Protein AF-A0A6A0GR43-F1 (afdb_monomer_lite)

Foldseek 3Di:
DQAPDDDAPPVQAGHGDPQFDDRPSQHGDPQFDDPPVGHGQQADLLFAAPPWPAQVPDPPPARGHGAAQFDDNRRPFGHFQWADQGSPPSNRTDGLQAQLLFAQNSDSGADRYQSAGHGAQQFDDRRSPFGHFQWADQGNPDNRRTHGLLAQPQFAPDSGADRHQSAGHGDPQFDDSNSPHGDPPDDDDDVVNVDDLLQVFAAPVRHGFDFDADCVVPNDRDDDHHGDDDPVGPDTDDDD

Structure (mmCIF, N/CA/C/O backbone):
data_AF-A0A6A0GR43-F1
#
_entry.id   AF-A0A6A0GR43-F1
#
loop_
_atom_site.group_PDB
_atom_site.id
_atom_site.type_symbol
_atom_site.label_atom_id
_atom_site.label_alt_id
_atom_site.label_comp_id
_atom_site.label_asym_id
_atom_site.label_entity_id
_atom_site.label_seq_id
_atom_site.pdbx_PDB_ins_code
_atom_site.Cartn_x
_atom_site.Cartn_y
_atom_site.Cartn_z
_atom_site.occupancy
_atom_site.B_iso_or_equiv
_atom_site.auth_seq_id
_atom_site.auth_comp_id
_atom_site.auth_asym_id
_atom_site.auth_atom_id
_atom_site.pdbx_PDB_model_num
ATOM 1 N N . SER A 1 1 ? -42.533 -12.792 29.798 1.00 72.94 1 SER A N 1
ATOM 2 C CA . SER A 1 1 ? -42.060 -12.510 31.165 1.00 72.94 1 SER A CA 1
ATOM 3 C C . SER A 1 1 ? -40.739 -13.239 31.413 1.00 72.94 1 SER A C 1
ATOM 5 O O . SER A 1 1 ? -40.422 -14.191 30.692 1.00 72.94 1 SER A O 1
ATOM 7 N N . GLY A 1 2 ? -39.964 -12.786 32.405 1.00 83.44 2 GLY A N 1
ATOM 8 C CA . GLY A 1 2 ? -38.740 -13.449 32.879 1.00 83.44 2 GLY A CA 1
ATOM 9 C C . GLY A 1 2 ? -38.986 -14.636 33.822 1.00 83.44 2 GLY A C 1
ATOM 10 O O . GLY A 1 2 ? -38.036 -15.234 34.313 1.00 83.44 2 GLY A O 1
ATOM 11 N N . SER A 1 3 ? -40.247 -14.982 34.094 1.00 89.88 3 SER A N 1
ATOM 12 C CA . SER A 1 3 ? -40.650 -16.087 34.966 1.00 89.88 3 SER A CA 1
ATOM 13 C C . SER A 1 3 ? -40.746 -17.422 34.209 1.00 89.88 3 SER A C 1
ATOM 15 O O . SER A 1 3 ? -40.989 -17.450 33.000 1.00 89.88 3 SER A O 1
ATOM 17 N N . ASN A 1 4 ? -40.566 -18.540 34.920 1.00 86.31 4 ASN A N 1
ATOM 18 C CA . ASN A 1 4 ? -40.765 -19.907 34.409 1.00 86.31 4 ASN A CA 1
ATOM 19 C C . ASN A 1 4 ? -42.248 -20.334 34.358 1.00 86.31 4 ASN A C 1
ATOM 21 O O . ASN A 1 4 ? -42.555 -21.426 33.891 1.00 86.31 4 ASN A O 1
ATOM 25 N N . GLY A 1 5 ? -43.164 -19.483 34.824 1.00 82.88 5 GLY A N 1
ATOM 26 C CA . GLY A 1 5 ? -44.611 -19.694 34.790 1.00 82.88 5 GLY A CA 1
ATOM 27 C C . GLY A 1 5 ? -45.377 -18.388 35.018 1.00 82.88 5 GLY A C 1
ATOM 28 O O . GLY A 1 5 ? -44.763 -17.346 35.267 1.00 82.88 5 GLY A O 1
ATOM 29 N N . ASP A 1 6 ? -46.707 -18.450 34.940 1.00 75.12 6 ASP A N 1
ATOM 30 C CA . ASP A 1 6 ? -47.591 -17.271 34.999 1.00 75.12 6 ASP A CA 1
ATOM 31 C C . ASP A 1 6 ? -48.079 -16.918 36.416 1.00 75.12 6 ASP A C 1
ATOM 33 O O . ASP A 1 6 ? -48.676 -15.864 36.623 1.00 75.12 6 ASP A O 1
ATOM 37 N N . SER A 1 7 ? -47.813 -17.773 37.408 1.00 77.44 7 SER A N 1
ATOM 38 C CA . SER A 1 7 ? -48.253 -17.594 38.796 1.00 77.44 7 SER A CA 1
ATOM 39 C C . SER A 1 7 ? -47.072 -17.475 39.759 1.00 77.44 7 SER A C 1
ATOM 41 O O . SER A 1 7 ? -46.165 -18.309 39.758 1.00 77.44 7 SER A O 1
ATOM 43 N N . CYS A 1 8 ? -47.117 -16.455 40.612 1.00 84.75 8 CYS A N 1
ATOM 44 C CA . CYS A 1 8 ? -46.176 -16.230 41.709 1.00 84.75 8 CYS A CA 1
ATOM 45 C C . CYS A 1 8 ? -46.767 -16.791 43.012 1.00 84.75 8 CYS A C 1
ATOM 47 O O . CYS A 1 8 ? -47.965 -17.073 43.075 1.00 84.75 8 CYS A O 1
ATOM 49 N N . ASN A 1 9 ? -45.944 -16.997 44.041 1.00 85.81 9 ASN A N 1
ATOM 50 C CA . ASN A 1 9 ? -46.437 -17.515 45.319 1.00 85.81 9 ASN A CA 1
ATOM 51 C C . ASN A 1 9 ? -47.342 -16.493 46.050 1.00 85.81 9 ASN A C 1
ATOM 53 O O . ASN A 1 9 ? -47.473 -15.348 45.619 1.00 85.81 9 ASN A O 1
ATOM 57 N N . GLU A 1 10 ? -47.940 -16.880 47.182 1.00 83.19 10 GLU A N 1
ATOM 58 C CA . GLU A 1 10 ? -48.835 -16.006 47.969 1.00 83.19 10 GLU A CA 1
ATOM 59 C C . GLU A 1 10 ? -48.164 -14.710 48.469 1.00 83.19 10 GLU A C 1
ATOM 61 O O . GLU A 1 10 ? -48.851 -13.738 48.767 1.00 83.19 10 GLU A O 1
ATOM 66 N N . GLN A 1 11 ? -46.826 -14.663 48.524 1.00 86.19 11 GLN A N 1
ATOM 67 C CA . GLN A 1 11 ? -46.058 -13.456 48.854 1.00 86.19 11 GLN A CA 1
ATOM 68 C C . GLN A 1 11 ? -45.654 -12.630 47.616 1.00 86.19 11 GLN A C 1
ATOM 70 O O . GLN A 1 11 ? -44.917 -11.655 47.747 1.00 86.19 11 GLN A O 1
ATOM 75 N N . GLY A 1 12 ? -46.103 -13.006 46.414 1.00 84.44 12 GLY A N 1
ATOM 76 C CA . GLY A 1 12 ? -45.786 -12.325 45.157 1.00 84.44 12 GLY A CA 1
ATOM 77 C C . GLY A 1 12 ? -44.414 -12.665 44.563 1.00 84.44 12 GLY A C 1
ATOM 78 O O . GLY A 1 12 ? -44.007 -12.010 43.607 1.00 84.44 12 GLY A O 1
ATOM 79 N N . ASN A 1 13 ? -43.708 -13.672 45.089 1.00 88.69 13 ASN A N 1
ATOM 80 C CA . ASN A 1 13 ? -42.400 -14.107 44.590 1.00 88.69 13 ASN A CA 1
ATOM 81 C C . ASN A 1 13 ? -42.574 -15.096 43.431 1.00 88.69 13 ASN A C 1
ATOM 83 O O . ASN A 1 13 ? -43.177 -16.161 43.593 1.00 88.69 13 ASN A O 1
ATOM 87 N N . CYS A 1 14 ? -42.046 -14.753 42.262 1.00 90.50 14 CYS A N 1
ATOM 88 C CA . CYS A 1 14 ? -42.112 -15.578 41.061 1.00 90.50 14 CYS A CA 1
ATOM 89 C C . CYS A 1 14 ? -40.818 -16.392 40.888 1.00 90.50 14 CYS A C 1
ATOM 91 O O . CYS A 1 14 ? -39.730 -15.938 41.238 1.00 90.50 14 CYS A O 1
ATOM 93 N N . TYR A 1 15 ? -40.914 -17.588 40.303 1.00 90.44 15 TYR A N 1
ATOM 94 C CA . TYR A 1 15 ? -39.732 -18.379 39.946 1.00 90.44 15 TYR A CA 1
ATOM 95 C C . TYR A 1 15 ? -39.121 -17.856 38.645 1.00 90.44 15 TYR A C 1
ATOM 97 O O . TYR A 1 15 ? -39.701 -18.032 37.570 1.00 90.44 15 TYR A O 1
ATOM 105 N N . CYS A 1 16 ? -37.961 -17.212 38.738 1.00 91.75 16 CYS A N 1
ATOM 106 C CA . CYS A 1 16 ? -37.302 -16.596 37.591 1.00 91.75 16 CYS A CA 1
ATOM 107 C C . CYS A 1 16 ? -36.507 -17.597 36.746 1.00 91.75 16 CYS A C 1
ATOM 109 O O . CYS A 1 16 ? -35.993 -18.601 37.241 1.00 91.75 16 CYS A O 1
ATOM 111 N N . LYS A 1 17 ? -36.414 -17.310 35.444 1.00 91.69 17 LYS A N 1
ATOM 112 C CA . LYS A 1 17 ? -35.426 -17.917 34.543 1.00 91.69 17 LYS A CA 1
ATOM 113 C C . LYS A 1 17 ? -34.018 -17.532 35.002 1.00 91.69 17 LYS A C 1
ATOM 115 O O . LYS A 1 17 ? -33.843 -16.487 35.613 1.00 91.69 17 LYS A O 1
ATOM 120 N N . HIS A 1 18 ? -33.023 -18.345 34.649 1.00 91.38 18 HIS A N 1
ATOM 121 C CA . HIS A 1 18 ? -31.641 -18.212 35.138 1.00 91.38 18 HIS A CA 1
ATOM 122 C C . HIS A 1 18 ? -30.985 -16.830 34.939 1.00 91.38 18 HIS A C 1
ATOM 124 O O . HIS A 1 18 ? -30.075 -16.488 35.677 1.00 91.38 18 HIS A O 1
ATOM 130 N N . ASN A 1 19 ? -31.411 -16.053 33.942 1.00 91.81 19 ASN A N 1
ATOM 131 C CA . ASN A 1 19 ? -30.862 -14.738 33.612 1.00 91.81 19 ASN A CA 1
ATOM 132 C C . ASN A 1 19 ? -31.715 -13.567 34.138 1.00 91.81 19 ASN A C 1
ATOM 134 O O . ASN A 1 19 ? -31.384 -12.403 33.912 1.00 91.81 19 ASN A O 1
ATOM 138 N N . PHE A 1 20 ? -32.807 -13.848 34.852 1.00 92.56 20 PHE A N 1
ATOM 139 C CA . PHE A 1 20 ? -33.723 -12.850 35.403 1.00 92.56 20 PHE A CA 1
ATOM 140 C C . PHE A 1 20 ? -33.727 -12.901 36.931 1.00 92.56 20 PHE A C 1
ATOM 142 O O . PHE A 1 20 ? -33.619 -13.961 37.538 1.00 92.56 20 PHE A O 1
ATOM 149 N N . ALA A 1 21 ? -33.921 -11.745 37.553 1.00 90.69 21 ALA A N 1
ATOM 150 C CA . ALA A 1 21 ? -33.968 -11.565 38.995 1.00 90.69 21 ALA A CA 1
ATOM 151 C C . ALA A 1 21 ? -35.086 -10.594 39.414 1.00 90.69 21 ALA A C 1
ATOM 153 O O . ALA A 1 21 ? -35.787 -9.993 38.591 1.00 90.69 21 ALA A O 1
ATOM 154 N N . GLY A 1 22 ? -35.252 -10.454 40.730 1.00 89.62 22 GLY A N 1
ATOM 155 C CA . GLY A 1 22 ? -36.283 -9.633 41.360 1.00 89.62 22 GLY A CA 1
ATOM 156 C C . GLY A 1 22 ? -37.566 -10.409 41.656 1.00 89.62 22 GLY A C 1
ATOM 157 O O . GLY A 1 22 ? -37.822 -11.469 41.091 1.00 89.62 22 GLY A O 1
ATOM 158 N N . GLN A 1 23 ? -38.398 -9.851 42.538 1.00 89.69 23 GLN A N 1
ATOM 159 C CA . GLN A 1 23 ? -39.614 -10.498 43.047 1.00 89.69 23 GLN A CA 1
ATOM 160 C C . GLN A 1 23 ? -40.554 -10.972 41.927 1.00 89.69 23 GLN A C 1
ATOM 162 O O . GLN A 1 23 ? -41.138 -12.047 42.012 1.00 89.69 23 GLN A O 1
ATOM 167 N N . GLN A 1 24 ? -40.637 -10.178 40.854 1.00 89.06 24 GLN A N 1
ATOM 168 C CA . GLN A 1 24 ? -41.470 -10.437 39.679 1.00 89.06 24 GLN A CA 1
ATOM 169 C C . GLN A 1 24 ? -40.677 -10.785 38.409 1.00 89.06 24 GLN A C 1
ATOM 171 O O . GLN A 1 24 ? -41.233 -10.755 37.311 1.00 89.06 24 GLN A O 1
ATOM 176 N N . CYS A 1 25 ? -39.381 -11.097 38.525 1.00 91.81 25 CYS A N 1
ATOM 177 C CA . CYS A 1 25 ? -38.507 -11.398 37.380 1.00 91.81 25 CYS A CA 1
ATOM 178 C C . CYS A 1 25 ? -38.471 -10.276 36.322 1.00 91.81 25 CYS A C 1
ATOM 180 O O . CYS A 1 25 ? -38.429 -10.536 35.116 1.00 91.81 25 CYS A O 1
ATOM 182 N N . GLN A 1 26 ? -38.555 -9.023 36.783 1.00 90.38 26 GLN A N 1
ATOM 183 C CA . GLN A 1 26 ? -38.552 -7.805 35.959 1.00 90.38 26 GLN A CA 1
ATOM 184 C C . GLN A 1 26 ? -37.182 -7.110 35.935 1.00 90.38 26 GLN A C 1
ATOM 186 O O . GLN A 1 26 ? -37.058 -5.983 35.467 1.00 90.38 26 GLN A O 1
ATOM 191 N N . GLN A 1 27 ? -36.153 -7.766 36.463 1.00 89.69 27 GLN A N 1
ATOM 192 C CA . GLN A 1 27 ? -34.772 -7.298 36.443 1.00 89.69 27 GLN A CA 1
ATOM 193 C C . GLN A 1 27 ? -33.890 -8.413 35.882 1.00 89.69 27 GLN A C 1
ATOM 195 O O . GLN A 1 27 ? -34.295 -9.576 35.858 1.00 89.69 27 GLN A O 1
ATOM 200 N N . CYS A 1 28 ? -32.700 -8.070 35.403 1.00 86.75 28 CYS A N 1
ATOM 201 C CA . CYS A 1 28 ? -31.717 -9.076 35.017 1.00 86.75 28 CYS A CA 1
ATOM 202 C C . CYS A 1 28 ? -30.948 -9.560 36.246 1.00 86.75 28 CYS A C 1
ATOM 204 O O . CYS A 1 28 ? -30.750 -8.804 37.198 1.00 86.75 28 CYS A O 1
ATOM 206 N N . GLN A 1 29 ? -30.553 -10.831 36.235 1.00 87.44 29 GLN A N 1
ATOM 207 C CA . GLN A 1 29 ? -29.650 -11.377 37.243 1.00 87.44 29 GLN A CA 1
ATOM 208 C C . GLN A 1 29 ? -28.261 -10.731 37.115 1.00 87.44 29 GLN A C 1
ATOM 210 O O . GLN A 1 29 ? -27.888 -10.261 36.043 1.00 87.44 29 GLN A O 1
ATOM 215 N N . GLU A 1 30 ? -27.489 -10.709 38.202 1.00 83.00 30 GLU A N 1
ATOM 216 C CA . GLU A 1 30 ? -26.095 -10.259 38.178 1.00 83.00 30 GLU A CA 1
ATOM 217 C C . GLU A 1 30 ? -25.296 -10.995 37.083 1.00 83.00 30 GLU A C 1
ATOM 219 O O . GLU A 1 30 ? -25.428 -12.208 36.915 1.00 83.00 30 GLU A O 1
ATOM 224 N N . GLY A 1 31 ? -24.516 -10.243 36.299 1.00 77.25 31 GLY A N 1
ATOM 225 C CA . GLY A 1 31 ? -23.817 -10.740 35.105 1.00 77.25 31 GLY A CA 1
ATOM 226 C C . GLY A 1 31 ? -24.625 -10.674 33.797 1.00 77.25 31 GLY A C 1
ATOM 227 O O . GLY A 1 31 ? -24.032 -10.788 32.723 1.00 77.25 31 GLY A O 1
ATOM 228 N N . TYR A 1 32 ? -25.937 -10.416 33.867 1.00 82.25 32 TYR A N 1
ATOM 229 C CA . TYR A 1 32 ? -26.825 -10.254 32.713 1.00 82.25 32 TYR A CA 1
ATOM 230 C C . TYR A 1 32 ? -27.372 -8.825 32.616 1.00 82.25 32 TYR A C 1
ATOM 232 O O . TYR A 1 32 ? -27.677 -8.174 33.615 1.00 82.25 32 TYR A O 1
ATOM 240 N N . TYR A 1 33 ? -27.539 -8.336 31.389 1.00 78.00 33 TYR A N 1
ATOM 241 C CA . TYR A 1 33 ? -27.846 -6.936 31.096 1.00 78.00 33 TYR A CA 1
ATOM 242 C C . TYR A 1 33 ? -28.897 -6.812 29.982 1.00 78.00 33 TYR A C 1
ATOM 244 O O . TYR A 1 33 ? -29.155 -7.759 29.242 1.00 78.00 33 TYR A O 1
ATOM 252 N N . ILE A 1 34 ? -29.496 -5.624 29.828 1.00 73.94 34 ILE A N 1
ATOM 253 C CA . ILE A 1 34 ? -30.484 -5.308 28.775 1.00 73.94 34 ILE A CA 1
ATOM 254 C C . ILE A 1 34 ? -31.831 -6.035 28.985 1.00 73.94 34 ILE A C 1
ATOM 256 O O . ILE A 1 34 ? -32.213 -6.940 28.238 1.00 73.94 34 ILE A O 1
ATOM 260 N N . PHE A 1 35 ? -32.603 -5.628 29.997 1.00 77.75 35 PHE A N 1
ATOM 261 C CA . PHE A 1 35 ? -33.997 -6.074 30.143 1.00 77.75 35 PHE A CA 1
ATOM 262 C C . PHE A 1 35 ? -34.838 -5.598 28.934 1.00 77.75 35 PHE A C 1
ATOM 264 O O . PHE A 1 35 ? -34.666 -4.457 28.506 1.00 77.75 35 PHE A O 1
ATOM 271 N N . PRO A 1 36 ? -35.738 -6.422 28.351 1.00 85.06 36 PRO A N 1
ATOM 272 C CA . PRO A 1 36 ? -36.229 -7.723 28.818 1.00 85.06 36 PRO A CA 1
ATOM 273 C C . PRO A 1 36 ? -35.475 -8.949 28.274 1.00 85.06 36 PRO A C 1
ATOM 275 O O . PRO A 1 36 ? -35.994 -10.058 28.384 1.00 85.06 36 PRO A O 1
ATOM 278 N N . ARG A 1 37 ? -34.301 -8.787 27.646 1.00 84.44 37 ARG A N 1
ATOM 279 C CA . ARG A 1 37 ? -33.521 -9.907 27.085 1.00 84.44 37 ARG A CA 1
ATOM 280 C C . ARG A 1 37 ? -32.584 -10.560 28.100 1.00 84.44 37 ARG A C 1
ATOM 282 O O . ARG A 1 37 ? -32.499 -11.783 28.101 1.00 84.44 37 ARG A O 1
ATOM 289 N N . CYS A 1 38 ? -31.948 -9.764 28.959 1.00 83.44 38 CYS A N 1
ATOM 290 C CA . CYS A 1 38 ? -30.997 -10.224 29.973 1.00 83.44 38 CYS A CA 1
ATOM 291 C C . CYS A 1 38 ? -29.898 -11.122 29.377 1.00 83.44 38 CYS A C 1
ATOM 293 O O . CYS A 1 38 ? -29.867 -12.326 29.613 1.00 83.44 38 CYS A O 1
ATOM 295 N N . GLU A 1 39 ? -29.032 -10.521 28.560 1.00 81.12 39 GLU A N 1
ATOM 296 C CA . GLU A 1 39 ? -27.895 -11.151 27.871 1.00 81.12 39 GLU A CA 1
ATOM 297 C C . GLU A 1 39 ? -26.594 -10.952 28.666 1.00 81.12 39 GLU A C 1
ATOM 299 O O . GLU A 1 39 ? -26.451 -9.967 29.390 1.00 81.12 39 GLU A O 1
ATOM 304 N N . GLU A 1 40 ? -25.638 -11.871 28.527 1.00 81.62 40 GLU A N 1
ATOM 305 C CA . GLU A 1 40 ? -24.318 -11.746 29.160 1.00 81.62 40 GLU A CA 1
ATOM 306 C C . GLU A 1 40 ? -23.484 -10.622 28.533 1.00 81.62 40 GLU A C 1
ATOM 308 O O . GLU A 1 40 ? -23.635 -10.263 27.363 1.00 81.62 40 GLU A O 1
ATOM 313 N N . CYS A 1 41 ? -22.565 -10.076 29.326 1.00 80.94 41 CYS A N 1
ATOM 314 C CA . CYS A 1 41 ? -21.613 -9.064 28.881 1.00 80.94 41 CYS A CA 1
ATOM 315 C C . CYS A 1 41 ? -20.531 -9.704 27.994 1.00 80.94 41 CYS A C 1
ATOM 317 O O . CYS A 1 41 ? -19.649 -10.393 28.498 1.00 80.94 41 CYS A O 1
ATOM 319 N N . ASN A 1 42 ? -20.578 -9.474 26.680 1.00 87.88 42 ASN A N 1
ATOM 320 C CA . ASN A 1 42 ? -19.647 -10.062 25.707 1.00 87.88 42 ASN A CA 1
ATOM 321 C C . ASN A 1 42 ? -18.696 -9.035 25.066 1.00 87.88 42 ASN A C 1
ATOM 323 O O . ASN A 1 42 ? -18.324 -9.172 23.902 1.00 87.88 42 ASN A O 1
ATOM 327 N N . CYS A 1 43 ? -18.309 -8.002 25.816 1.00 91.12 43 CYS A N 1
ATOM 328 C CA . CYS A 1 43 ? -17.356 -6.995 25.356 1.00 91.12 43 CYS A CA 1
ATOM 329 C C . CYS A 1 43 ? -15.970 -7.602 25.083 1.00 91.12 43 CYS A C 1
ATOM 331 O O . CYS A 1 43 ? -15.474 -8.418 25.860 1.00 91.12 43 CYS A O 1
ATOM 333 N N . ASN A 1 44 ? -15.308 -7.157 24.018 1.00 94.00 44 ASN A N 1
ATOM 334 C CA . ASN A 1 44 ? -13.941 -7.531 23.701 1.00 94.00 44 ASN A CA 1
ATOM 335 C C . ASN A 1 44 ? -12.978 -6.856 24.699 1.00 94.00 44 ASN A C 1
ATOM 337 O O . ASN A 1 44 ? -12.915 -5.623 24.746 1.00 94.00 44 ASN A O 1
ATOM 341 N N . PRO A 1 45 ? -12.194 -7.632 25.470 1.00 92.81 45 PRO A N 1
ATOM 342 C CA . PRO A 1 45 ? -11.309 -7.086 26.496 1.00 92.81 45 PRO A CA 1
ATOM 343 C C . PRO A 1 45 ? -10.218 -6.171 25.926 1.00 92.81 45 PRO A C 1
ATOM 345 O O . PRO A 1 45 ? -9.726 -5.298 26.634 1.00 92.81 45 PRO A O 1
ATOM 348 N N . ALA A 1 46 ? -9.841 -6.332 24.653 1.00 95.56 46 ALA A N 1
ATOM 349 C CA . ALA A 1 46 ? -8.841 -5.477 24.023 1.00 95.56 46 ALA A CA 1
ATOM 350 C C . ALA A 1 46 ? -9.364 -4.061 23.733 1.00 95.56 46 ALA A C 1
ATOM 352 O O . ALA A 1 46 ? -8.578 -3.110 23.702 1.00 95.56 46 ALA A O 1
ATOM 353 N N . GLY A 1 47 ? -10.675 -3.929 23.514 1.00 95.88 47 GLY A N 1
ATOM 354 C CA . GLY A 1 47 ? -11.302 -2.709 23.023 1.00 95.88 47 GLY A CA 1
ATOM 355 C C . GLY A 1 47 ? -12.139 -1.943 24.034 1.00 95.88 47 GLY A C 1
ATOM 356 O O . GLY A 1 47 ? -12.612 -0.867 23.690 1.00 95.88 47 GLY A O 1
ATOM 357 N N . VAL A 1 48 ? -12.315 -2.436 25.260 1.00 95.19 48 VAL A N 1
ATOM 358 C CA . VAL A 1 48 ? -12.945 -1.673 26.354 1.00 95.19 48 VAL A CA 1
ATOM 359 C C . VAL A 1 48 ? -11.925 -0.852 27.135 1.00 95.19 48 VAL A C 1
ATOM 361 O O . VAL A 1 48 ? -10.751 -1.214 27.212 1.00 95.19 48 VAL A O 1
ATOM 364 N N . ILE A 1 49 ? -12.361 0.268 27.712 1.00 94.19 49 ILE A N 1
ATOM 365 C CA . ILE A 1 49 ? -11.507 1.091 28.581 1.00 94.19 49 ILE A CA 1
ATOM 366 C C . ILE A 1 49 ? -11.053 0.313 29.826 1.00 94.19 49 ILE A C 1
ATOM 368 O O . ILE A 1 49 ? -11.769 -0.556 30.317 1.00 94.19 49 ILE A O 1
ATOM 372 N N . GLU A 1 50 ? -9.893 0.663 30.389 1.00 87.94 50 GLU A N 1
ATOM 373 C CA . GLU A 1 50 ? -9.350 -0.025 31.576 1.00 87.94 50 GLU A CA 1
ATOM 374 C C . GLU A 1 50 ? -10.272 0.061 32.802 1.00 87.94 50 GLU A C 1
ATOM 376 O O . GLU A 1 50 ? -10.349 -0.873 33.594 1.00 87.94 50 GLU A O 1
ATOM 381 N N . SER A 1 51 ? -11.009 1.166 32.949 1.00 87.69 51 SER A N 1
ATOM 382 C CA . SER A 1 51 ? -11.960 1.377 34.046 1.00 87.69 51 SER A CA 1
ATOM 383 C C . SER A 1 51 ? -13.340 0.756 33.799 1.00 87.69 51 SER A C 1
ATOM 385 O O . SER A 1 51 ? -14.282 1.043 34.543 1.00 87.69 51 SER A O 1
ATOM 387 N N . PHE A 1 52 ? -13.498 -0.083 32.768 1.00 84.69 52 PHE A N 1
ATOM 388 C CA . PHE A 1 52 ? -14.777 -0.707 32.444 1.00 84.69 52 PHE A CA 1
ATOM 389 C C . PHE A 1 52 ? -15.160 -1.748 33.506 1.00 84.69 52 PHE A C 1
ATOM 391 O O . PHE A 1 52 ? -14.801 -2.919 33.429 1.00 84.69 52 PHE A O 1
ATOM 398 N N . GLY A 1 53 ? -15.941 -1.319 34.500 1.00 77.12 53 GLY A N 1
ATOM 399 C CA . GLY A 1 53 ? -16.454 -2.158 35.590 1.00 77.12 53 GLY A CA 1
ATOM 400 C C . GLY A 1 53 ? -17.597 -3.103 35.194 1.00 77.12 53 GLY A C 1
ATOM 401 O O . GLY A 1 53 ? -18.417 -3.448 36.041 1.00 77.12 53 GLY A O 1
ATOM 402 N N . GLY A 1 54 ? -17.714 -3.466 33.915 1.00 79.69 54 GLY A N 1
ATOM 403 C CA . GLY A 1 54 ? -18.781 -4.311 33.374 1.00 79.69 54 GLY A CA 1
ATOM 404 C C . GLY A 1 54 ? -19.975 -3.540 32.800 1.00 79.69 54 GLY A C 1
ATOM 405 O O . GLY A 1 54 ? -20.151 -2.342 33.023 1.00 79.69 54 GLY A O 1
ATOM 406 N N . CYS A 1 55 ? -20.823 -4.260 32.065 1.00 79.81 55 CYS A N 1
ATOM 407 C CA . CYS A 1 55 ? -21.916 -3.707 31.260 1.00 79.81 55 CYS A CA 1
ATOM 408 C C . CYS A 1 55 ? -22.988 -2.931 32.057 1.00 79.81 55 CYS A C 1
ATOM 410 O O . CYS A 1 55 ? -23.744 -2.159 31.477 1.00 79.81 55 CYS A O 1
ATOM 412 N N . GLY A 1 56 ? -23.040 -3.078 33.386 1.00 71.75 56 GLY A N 1
ATOM 413 C CA . GLY A 1 56 ? -23.929 -2.293 34.255 1.00 71.75 56 GLY A CA 1
ATOM 414 C C . GLY A 1 56 ? -23.500 -0.833 34.423 1.00 71.75 56 GLY A C 1
ATOM 415 O O . GLY A 1 56 ? -24.301 -0.011 34.852 1.00 71.75 56 GLY A O 1
ATOM 416 N N . ASN A 1 57 ? -22.252 -0.513 34.068 1.00 76.88 57 ASN A N 1
ATOM 417 C CA . ASN A 1 57 ? -21.699 0.841 34.086 1.00 76.88 57 ASN A CA 1
ATOM 418 C C . ASN A 1 57 ? -21.724 1.504 32.698 1.00 76.88 57 ASN A C 1
ATOM 420 O O . ASN A 1 57 ? -21.220 2.616 32.538 1.00 76.88 57 ASN A O 1
ATOM 424 N N . ALA A 1 58 ? -22.265 0.822 31.682 1.00 81.19 58 ALA A N 1
ATOM 425 C CA . ALA A 1 58 ? -22.385 1.381 30.346 1.00 81.19 58 ALA A CA 1
ATOM 426 C C . ALA A 1 58 ? -23.512 2.437 30.295 1.00 81.19 58 ALA A C 1
ATOM 428 O O . ALA A 1 58 ? -24.543 2.267 30.953 1.00 81.19 58 ALA A O 1
ATOM 429 N N . PRO A 1 59 ? -23.348 3.522 29.515 1.00 80.00 59 PRO A N 1
ATOM 430 C CA . PRO A 1 59 ? -24.416 4.481 29.250 1.00 80.00 59 PRO A CA 1
ATOM 431 C C . PRO A 1 59 ? -25.682 3.813 28.706 1.00 80.00 59 PRO A C 1
ATOM 433 O O . PRO A 1 59 ? -25.611 2.820 27.974 1.00 80.00 59 PRO A O 1
ATOM 436 N N . GLU A 1 60 ? -26.839 4.404 29.003 1.00 73.44 60 GLU A N 1
ATOM 437 C CA . GLU A 1 60 ? -28.130 3.926 28.509 1.00 73.44 60 GLU A CA 1
ATOM 438 C C . GLU A 1 60 ? -28.120 3.797 26.974 1.00 73.44 60 GLU A C 1
ATOM 440 O O . GLU A 1 60 ? -27.709 4.706 26.254 1.00 73.44 60 GLU A O 1
ATOM 445 N N . GLY A 1 61 ? -28.532 2.632 26.468 1.00 74.88 61 GLY A N 1
ATOM 446 C CA . GLY A 1 61 ? -28.502 2.315 25.035 1.00 74.88 61 GLY A CA 1
ATOM 447 C C . GLY A 1 61 ? -27.187 1.714 24.517 1.00 74.88 61 GLY A C 1
ATOM 448 O O . GLY A 1 61 ? -27.127 1.335 23.348 1.00 74.88 61 GLY A O 1
ATOM 449 N N . SER A 1 62 ? -26.162 1.556 25.359 1.00 80.12 62 SER A N 1
ATOM 450 C CA . SER A 1 62 ? -24.896 0.889 25.017 1.00 80.12 62 SER A CA 1
ATOM 451 C C . SER A 1 62 ? -24.625 -0.324 25.918 1.00 80.12 62 SER A C 1
ATOM 453 O O . SER A 1 62 ? -25.148 -0.408 27.025 1.00 80.12 62 SER A O 1
ATOM 455 N N . LEU A 1 63 ? -23.842 -1.293 25.426 1.00 83.06 63 LEU A N 1
ATOM 456 C CA . LEU A 1 63 ? -23.448 -2.486 26.194 1.00 83.06 63 LEU A CA 1
ATOM 457 C C . LEU A 1 63 ? -22.040 -2.340 26.790 1.00 83.06 63 LEU A C 1
ATOM 459 O O . LEU A 1 63 ? -21.798 -2.743 27.922 1.00 83.06 63 LEU A O 1
ATOM 463 N N . CYS A 1 64 ? -21.120 -1.753 26.028 1.00 90.12 64 CYS A N 1
ATOM 464 C CA . CYS A 1 64 ? -19.702 -1.665 26.352 1.00 90.12 64 CYS A CA 1
ATOM 465 C C . CYS A 1 64 ? -19.223 -0.218 26.227 1.00 90.12 64 CYS A C 1
ATOM 467 O O . CYS A 1 64 ? -19.704 0.520 25.366 1.00 90.12 64 CYS A O 1
ATOM 469 N N . VAL A 1 65 ? -18.245 0.172 27.048 1.00 92.62 65 VAL A N 1
ATOM 470 C CA . VAL A 1 65 ? -17.556 1.461 26.901 1.00 92.62 65 VAL A CA 1
ATOM 471 C C . VAL A 1 65 ? -16.228 1.222 26.195 1.00 92.62 65 VAL A C 1
ATOM 473 O O . VAL A 1 65 ? -15.281 0.704 26.790 1.00 92.62 65 VAL A O 1
ATOM 476 N N . CYS A 1 66 ? -16.186 1.559 24.908 1.00 95.12 66 CYS A N 1
ATOM 477 C CA . CYS A 1 66 ? -15.021 1.311 24.069 1.00 95.12 66 CYS A CA 1
ATOM 478 C C . CYS A 1 66 ? -13.891 2.304 24.347 1.00 95.12 66 CYS A C 1
ATOM 480 O O . CYS A 1 66 ? -14.130 3.460 24.705 1.00 95.12 66 CYS A O 1
ATOM 482 N N . LYS A 1 67 ? -12.653 1.847 24.150 1.00 97.31 67 LYS A N 1
ATOM 483 C CA . LYS A 1 67 ? -11.472 2.700 24.030 1.00 97.31 67 LYS A CA 1
ATOM 484 C C . LYS A 1 67 ? -11.670 3.720 22.902 1.00 97.31 67 LYS A C 1
ATOM 486 O O . LYS A 1 67 ? -12.492 3.492 22.008 1.00 97.31 67 LYS A O 1
ATOM 491 N N . PRO A 1 68 ? -10.894 4.819 22.898 1.00 96.69 68 PRO A N 1
ATOM 492 C CA . PRO A 1 68 ? -10.770 5.668 21.714 1.00 96.69 68 PRO A CA 1
ATOM 493 C C . PRO A 1 68 ? -10.510 4.816 20.464 1.00 96.69 68 PRO A C 1
ATOM 495 O O . PRO A 1 68 ? -9.980 3.727 20.588 1.00 96.69 68 PRO A O 1
ATOM 498 N N . ARG A 1 69 ? -10.886 5.273 19.264 1.00 97.25 69 ARG A N 1
ATOM 499 C CA . ARG A 1 69 ? -10.593 4.586 17.980 1.00 97.25 69 ARG A CA 1
ATOM 500 C C . ARG A 1 69 ? -11.137 3.149 17.850 1.00 97.25 69 ARG A C 1
ATOM 502 O O . ARG A 1 69 ? -10.811 2.467 16.878 1.00 97.25 69 ARG A O 1
ATOM 509 N N . VAL A 1 70 ? -11.978 2.696 18.777 1.00 97.38 70 VAL A N 1
ATOM 510 C CA . VAL A 1 70 ? -12.648 1.393 18.753 1.00 97.38 70 VAL A CA 1
ATOM 511 C C . VAL A 1 70 ? -14.156 1.607 18.728 1.00 97.38 70 VAL A C 1
ATOM 513 O O . VAL A 1 70 ? -14.694 2.469 19.418 1.00 97.38 70 VAL A O 1
ATOM 516 N N . ARG A 1 71 ? -14.844 0.788 17.941 1.00 95.31 71 ARG A N 1
ATOM 517 C CA . ARG A 1 71 ? -16.288 0.798 17.736 1.00 95.31 71 ARG A CA 1
ATOM 518 C C . ARG A 1 71 ? -16.861 -0.614 17.746 1.00 95.31 71 ARG A C 1
ATOM 520 O O . ARG A 1 71 ? -16.157 -1.613 17.874 1.00 95.31 71 ARG A O 1
ATOM 527 N N . GLY A 1 72 ? -18.172 -0.677 17.539 1.00 92.69 72 GLY A N 1
ATOM 528 C CA . GLY A 1 72 ? -18.942 -1.913 17.579 1.00 92.69 72 GLY A CA 1
ATOM 529 C C . GLY A 1 72 ? -19.610 -2.096 18.935 1.00 92.69 72 GLY A C 1
ATOM 530 O O . GLY A 1 72 ? -19.161 -1.565 19.948 1.00 92.69 72 GLY A O 1
ATOM 531 N N . ARG A 1 73 ? -20.713 -2.851 18.957 1.00 88.38 73 ARG A N 1
ATOM 532 C CA . ARG A 1 73 ? -21.504 -3.071 20.181 1.00 88.38 73 ARG A CA 1
ATOM 533 C C . ARG A 1 73 ? -20.675 -3.716 21.294 1.00 88.38 73 ARG A C 1
ATOM 535 O O . ARG A 1 73 ? -20.972 -3.492 22.462 1.00 88.38 73 ARG A O 1
ATOM 542 N N . ILE A 1 74 ? -19.665 -4.493 20.909 1.00 92.38 74 ILE A N 1
ATOM 543 C CA . ILE A 1 74 ? -18.771 -5.213 21.811 1.00 92.38 74 ILE A CA 1
ATOM 544 C C . ILE A 1 74 ? -17.327 -4.699 21.756 1.00 92.38 74 ILE A C 1
ATOM 546 O O . ILE A 1 74 ? -16.443 -5.356 22.284 1.00 92.38 74 ILE A O 1
ATOM 550 N N . CYS A 1 75 ? -17.073 -3.529 21.160 1.00 95.38 75 CYS A N 1
ATOM 551 C CA . CYS A 1 75 ? -15.738 -2.925 21.062 1.00 95.38 75 CYS A CA 1
ATOM 552 C C . CYS A 1 75 ? -14.681 -3.821 20.388 1.00 95.38 75 CYS A C 1
ATOM 554 O O . CYS A 1 75 ? -13.553 -3.940 20.856 1.00 95.38 75 CYS A O 1
ATO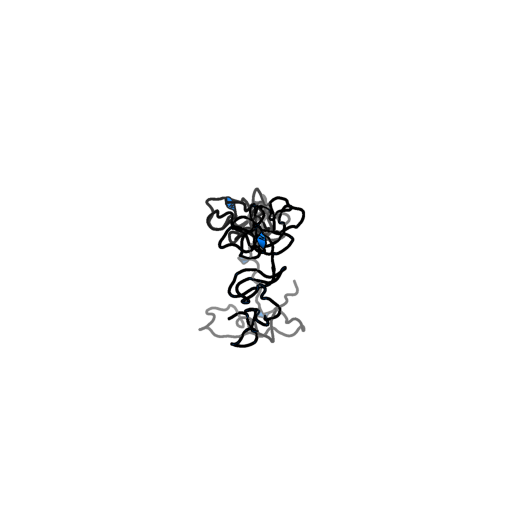M 556 N N . ASP A 1 76 ? -15.048 -4.491 19.304 1.00 95.62 76 ASP A N 1
ATOM 557 C CA . ASP A 1 76 ? -14.225 -5.467 18.588 1.00 95.62 76 ASP A CA 1
ATOM 558 C C . ASP A 1 76 ? -13.702 -4.970 17.236 1.00 95.62 76 ASP A C 1
ATOM 560 O O . ASP A 1 76 ? -12.911 -5.659 16.596 1.00 95.62 76 ASP A O 1
ATOM 564 N N . VAL A 1 77 ? -14.117 -3.780 16.797 1.00 96.25 77 VAL A N 1
ATOM 565 C CA . VAL A 1 77 ? -13.785 -3.250 15.472 1.00 96.25 77 VAL A CA 1
ATOM 566 C C . VAL A 1 77 ? -13.112 -1.895 15.612 1.00 96.25 77 VAL A C 1
ATOM 568 O O . VAL A 1 77 ? -13.567 -1.052 16.374 1.00 96.25 77 VAL A O 1
ATOM 571 N N . CYS A 1 78 ? -12.058 -1.635 14.846 1.00 97.69 78 CYS A N 1
ATOM 572 C CA . CYS A 1 78 ? -11.465 -0.302 14.799 1.00 97.69 78 CYS A CA 1
ATOM 573 C C . CYS A 1 78 ? -12.391 0.708 14.096 1.00 97.69 78 CYS A C 1
ATOM 575 O O . 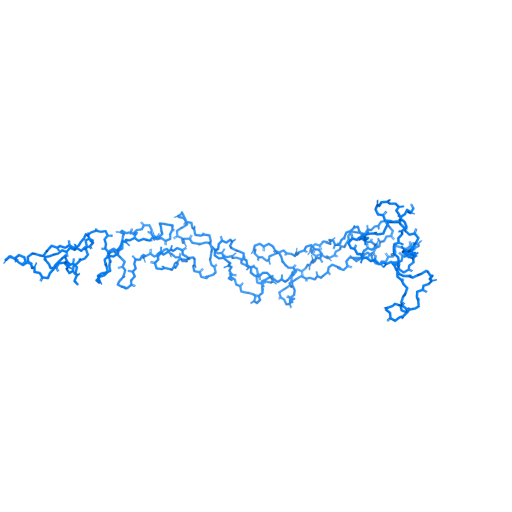CYS A 1 78 ? -13.128 0.385 13.151 1.00 97.69 78 CYS A O 1
ATOM 577 N N . GLU A 1 79 ? -12.359 1.955 14.556 1.00 96.88 79 GLU A N 1
ATOM 578 C CA . GLU A 1 79 ? -12.931 3.087 13.827 1.00 96.88 79 GLU A CA 1
ATOM 579 C C . GLU A 1 79 ? -12.262 3.228 12.445 1.00 96.88 79 GLU A C 1
ATOM 581 O O . GLU A 1 79 ? -11.113 2.805 12.268 1.00 96.88 79 GLU A O 1
ATOM 586 N N . PRO A 1 80 ? -12.939 3.814 11.438 1.00 95.56 80 PRO A N 1
ATOM 587 C CA . PRO A 1 80 ? -12.299 4.139 10.168 1.00 95.56 80 PRO A CA 1
ATOM 588 C C . PRO A 1 80 ? -11.005 4.933 10.388 1.00 95.56 80 PRO A C 1
ATOM 590 O O . PRO A 1 80 ? -10.950 5.768 11.285 1.00 95.56 80 PRO A O 1
ATOM 593 N N . LEU A 1 81 ? -10.002 4.713 9.528 1.00 96.06 81 LEU A N 1
ATOM 594 C CA . LEU A 1 81 ? -8.634 5.266 9.633 1.00 96.06 81 LEU A CA 1
ATOM 595 C C . LEU A 1 81 ? -7.728 4.574 10.671 1.00 96.06 81 LEU A C 1
ATOM 597 O O . LEU A 1 81 ? -6.553 4.940 10.783 1.00 96.06 81 LEU A O 1
ATOM 601 N N . TYR A 1 82 ? -8.231 3.547 11.365 1.00 97.75 82 TYR A N 1
ATOM 602 C CA . TYR A 1 82 ? -7.482 2.785 12.360 1.00 97.75 82 TYR A CA 1
ATOM 603 C C . TYR A 1 82 ? -7.560 1.266 12.129 1.00 97.75 82 TYR A C 1
ATOM 605 O O . TYR A 1 82 ? -8.500 0.757 11.519 1.00 97.75 82 TYR A O 1
ATOM 613 N N . TRP A 1 83 ? -6.560 0.534 12.620 1.00 97.94 83 TRP A N 1
ATOM 614 C CA . TRP A 1 83 ? -6.415 -0.925 12.499 1.00 97.94 83 TRP A CA 1
ATOM 615 C C . TRP A 1 83 ? -5.613 -1.483 13.689 1.00 97.94 83 TRP A C 1
ATOM 617 O O . TRP A 1 83 ? -5.199 -0.720 14.557 1.00 97.94 83 TRP A O 1
ATOM 627 N N . ASN A 1 84 ? -5.373 -2.798 13.735 1.00 97.00 84 ASN A N 1
ATOM 628 C CA . ASN A 1 84 ? -4.531 -3.437 14.759 1.00 97.00 84 ASN A CA 1
ATOM 629 C C . ASN A 1 84 ? -5.027 -3.191 16.202 1.00 97.00 84 ASN A C 1
ATOM 631 O O . ASN A 1 84 ? -4.375 -2.506 16.989 1.00 97.00 84 ASN A O 1
ATOM 635 N N . LEU A 1 85 ? -6.200 -3.735 16.550 1.00 97.25 85 LEU A N 1
ATOM 636 C CA . LEU A 1 85 ? -6.749 -3.645 17.907 1.00 97.25 85 LEU A CA 1
ATOM 637 C C . LEU A 1 85 ? -5.841 -4.373 18.913 1.00 97.25 85 LEU A C 1
ATOM 639 O O . LEU A 1 85 ? -5.666 -5.588 18.826 1.00 97.25 85 LEU A O 1
ATOM 643 N N . GLN A 1 86 ? -5.305 -3.642 19.892 1.00 95.31 86 GLN A N 1
ATOM 644 C CA . GLN A 1 86 ? -4.358 -4.152 20.882 1.00 95.31 86 GLN A CA 1
ATOM 645 C C . GLN A 1 86 ? -4.821 -3.900 22.328 1.00 95.31 86 GLN A C 1
ATOM 647 O O . GLN A 1 86 ? -5.173 -2.769 22.682 1.00 95.31 86 GLN A O 1
ATOM 652 N N . PRO A 1 87 ? -4.745 -4.906 23.225 1.00 94.19 87 PRO A N 1
ATOM 653 C CA . PRO A 1 87 ? -5.143 -4.748 24.625 1.00 94.19 87 PRO A CA 1
ATOM 654 C C . PRO A 1 87 ? -4.337 -3.697 25.389 1.00 94.19 87 PRO A C 1
ATOM 656 O O . PRO A 1 87 ? -4.882 -3.005 26.243 1.00 94.19 87 PRO A O 1
ATOM 659 N N . TYR A 1 88 ? -3.054 -3.556 25.064 1.00 94.19 88 TYR A N 1
ATOM 660 C CA . TYR A 1 88 ? -2.122 -2.632 25.716 1.00 94.19 88 TYR A CA 1
ATOM 661 C C . TYR A 1 88 ? -2.063 -1.250 25.051 1.00 94.19 88 TYR A C 1
ATOM 663 O O . TYR A 1 88 ? -1.376 -0.362 25.549 1.00 94.19 88 TYR A O 1
ATOM 671 N N . ASN A 1 89 ? -2.766 -1.048 23.932 1.00 95.69 89 ASN A N 1
ATOM 672 C CA . ASN A 1 89 ? -2.920 0.279 23.352 1.00 95.69 89 ASN A CA 1
ATOM 673 C C . ASN A 1 89 ? -4.036 1.016 24.122 1.00 95.69 89 ASN A C 1
ATOM 675 O O . ASN A 1 89 ? -5.174 0.527 24.121 1.00 95.69 89 ASN A O 1
ATOM 679 N N . PRO A 1 90 ? -3.756 2.156 24.786 1.00 95.56 90 PRO A N 1
ATOM 680 C CA . PRO A 1 90 ? -4.778 2.916 25.513 1.00 95.56 90 PRO A CA 1
ATOM 681 C C . PRO A 1 90 ? -5.880 3.436 24.582 1.00 95.56 90 PRO A C 1
ATOM 683 O O . PRO A 1 90 ? -7.040 3.505 24.983 1.00 95.56 90 PRO A O 1
ATOM 686 N N . ASP A 1 91 ? -5.533 3.694 23.321 1.00 96.94 91 ASP A N 1
ATOM 687 C CA . ASP A 1 91 ? -6.461 4.085 22.266 1.00 96.94 91 ASP A CA 1
ATOM 688 C C . ASP A 1 91 ? -6.968 2.881 21.457 1.0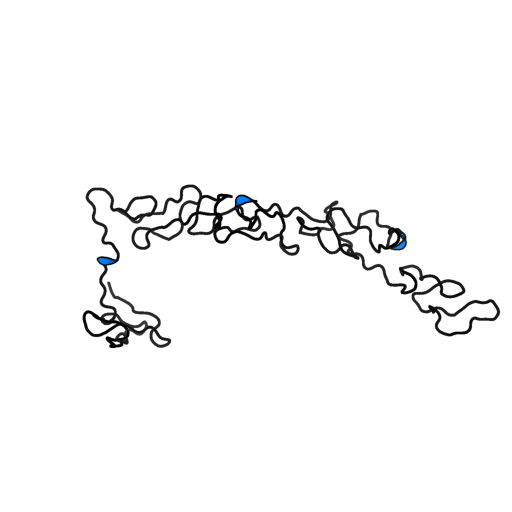0 96.94 91 ASP A C 1
ATOM 690 O O . ASP A 1 91 ? -7.502 3.060 20.375 1.00 96.94 91 ASP A O 1
ATOM 694 N N . GLY A 1 92 ? -6.744 1.642 21.900 1.00 96.69 92 GLY A N 1
ATOM 695 C CA . GLY A 1 92 ? -7.218 0.421 21.241 1.00 96.69 92 GLY A CA 1
ATOM 696 C C . GLY A 1 92 ? -6.558 0.112 19.892 1.00 96.69 92 GLY A C 1
ATOM 697 O O . GLY A 1 92 ? -5.849 -0.883 19.787 1.00 96.69 92 GLY A O 1
ATOM 698 N N . CYS A 1 93 ? -6.761 0.943 18.872 1.00 97.81 93 CYS A N 1
ATOM 699 C CA . CYS A 1 93 ? -6.271 0.752 17.507 1.00 97.81 93 CYS A CA 1
ATOM 700 C C . CYS A 1 93 ? -5.187 1.769 17.108 1.00 97.81 93 CYS A C 1
ATOM 702 O O . CYS A 1 93 ? -5.111 2.889 17.619 1.00 97.81 93 CYS A O 1
ATOM 704 N N . GLU A 1 94 ? -4.337 1.375 16.167 1.00 96.81 94 GLU A N 1
ATOM 705 C CA . GLU A 1 94 ? -3.276 2.190 15.573 1.00 96.81 94 GLU A CA 1
ATOM 706 C C . GLU A 1 94 ? -3.754 2.881 14.292 1.00 96.81 94 GLU A C 1
ATOM 708 O O . GLU A 1 94 ? -4.665 2.411 13.617 1.00 96.81 94 GLU A O 1
ATOM 713 N N . GLU A 1 95 ? -3.128 3.994 13.914 1.00 97.12 95 GLU A N 1
ATOM 714 C CA . GLU A 1 95 ? -3.450 4.687 12.660 1.00 97.12 95 GLU A CA 1
ATOM 715 C C . GLU A 1 95 ? -3.008 3.899 11.425 1.00 97.12 95 GLU A C 1
ATOM 717 O O . GLU A 1 95 ? -1.928 3.297 11.378 1.00 97.12 95 GLU A O 1
ATOM 722 N N . CYS A 1 96 ? -3.820 3.971 10.370 1.00 97.62 96 CYS A N 1
ATOM 723 C CA . CYS A 1 96 ? -3.500 3.375 9.076 1.00 97.62 96 CYS A CA 1
ATOM 724 C C . CYS A 1 96 ? -2.191 3.927 8.490 1.00 97.62 96 CYS A C 1
ATOM 726 O O . CYS A 1 96 ? -1.361 3.156 7.997 1.00 97.62 96 CYS A O 1
ATOM 728 N N . ALA A 1 97 ? -1.981 5.246 8.581 1.00 96.94 97 ALA A N 1
ATOM 729 C CA . ALA A 1 97 ? -0.831 5.954 8.012 1.00 96.94 97 ALA A CA 1
ATOM 730 C C . ALA A 1 97 ? -0.629 5.689 6.502 1.00 96.94 97 ALA A C 1
ATOM 732 O O . ALA A 1 97 ? 0.495 5.471 6.049 1.00 96.94 97 ALA A O 1
ATOM 733 N N . CYS A 1 98 ? -1.718 5.682 5.725 1.00 98.12 98 CYS A N 1
ATOM 734 C CA . CYS A 1 98 ? -1.653 5.584 4.266 1.00 98.12 98 CYS A CA 1
ATOM 735 C C . CYS A 1 98 ? -1.020 6.845 3.664 1.00 98.12 98 CYS A C 1
ATOM 737 O O . CYS A 1 98 ? -1.368 7.960 4.050 1.00 98.12 98 CYS A O 1
ATOM 739 N N . ASN A 1 99 ? -0.130 6.677 2.690 1.00 97.88 99 ASN A N 1
ATOM 740 C CA . ASN A 1 99 ? 0.467 7.773 1.941 1.00 97.88 99 ASN A CA 1
ATOM 741 C C . ASN A 1 99 ? -0.544 8.294 0.898 1.00 97.88 99 ASN A C 1
ATOM 743 O O . ASN A 1 99 ? -0.907 7.535 -0.011 1.00 97.88 99 ASN A O 1
ATOM 747 N N . PRO A 1 100 ? -0.987 9.566 0.974 1.00 96.62 100 PRO A N 1
ATOM 748 C CA . PRO A 1 100 ? -1.972 10.115 0.042 1.00 96.62 100 PRO A CA 1
ATOM 749 C C . PRO A 1 100 ? -1.526 10.036 -1.422 1.00 96.62 100 PRO A C 1
ATOM 751 O O . PRO A 1 100 ? -2.333 9.713 -2.294 1.00 96.62 100 PRO A O 1
ATOM 754 N N . ALA A 1 101 ? -0.229 10.224 -1.694 1.00 97.25 101 ALA A N 1
ATOM 755 C CA . ALA A 1 101 ? 0.306 10.210 -3.050 1.00 97.25 101 ALA A CA 1
ATOM 756 C C . ALA A 1 101 ? 0.173 8.839 -3.728 1.00 97.25 101 ALA A C 1
ATOM 758 O O . ALA A 1 101 ? -0.025 8.755 -4.943 1.00 97.25 101 ALA A O 1
ATOM 759 N N . GLY A 1 102 ? 0.257 7.761 -2.948 1.00 97.75 102 GLY A N 1
ATOM 760 C CA . GLY A 1 102 ? 0.172 6.393 -3.443 1.00 97.75 102 GLY A CA 1
ATOM 761 C C . GLY A 1 102 ? -1.159 5.694 -3.206 1.00 97.75 102 GLY A C 1
ATOM 762 O O . GLY A 1 102 ? -1.329 4.575 -3.686 1.00 97.75 102 GLY A O 1
ATOM 763 N N . THR A 1 103 ? -2.107 6.331 -2.519 1.00 97.94 103 THR A N 1
ATOM 764 C CA . THR A 1 103 ? -3.416 5.746 -2.200 1.00 97.94 103 THR A CA 1
ATOM 765 C C . THR A 1 103 ? -4.478 6.215 -3.190 1.00 97.94 103 THR A C 1
ATOM 767 O O . THR A 1 103 ? -4.497 7.372 -3.616 1.00 97.94 103 THR A O 1
ATOM 770 N N . VAL A 1 104 ? -5.370 5.313 -3.599 1.00 96.50 104 VAL A N 1
ATOM 771 C CA . VAL A 1 104 ? -6.468 5.643 -4.514 1.00 96.50 104 VAL A CA 1
ATOM 772 C C . VAL A 1 104 ? -7.369 6.697 -3.864 1.00 96.50 104 VAL A C 1
ATOM 774 O O . VAL A 1 104 ? -7.882 6.503 -2.765 1.00 96.50 104 VAL A O 1
ATOM 777 N N . GLY A 1 105 ? -7.533 7.838 -4.539 1.00 93.88 105 GLY A N 1
ATOM 778 C CA . GLY A 1 105 ? -8.330 8.961 -4.038 1.00 93.88 105 GLY A CA 1
ATOM 779 C C . GLY A 1 105 ? -7.751 9.678 -2.811 1.00 93.88 105 GLY A C 1
ATOM 780 O O . GLY A 1 105 ? -8.467 10.466 -2.205 1.00 93.88 105 GLY A O 1
ATOM 781 N N . GLY A 1 106 ? -6.500 9.402 -2.418 1.00 92.81 106 GLY A N 1
ATOM 782 C CA . GLY A 1 106 ? -5.852 10.044 -1.266 1.00 92.81 106 GLY A CA 1
ATOM 783 C C . GLY A 1 106 ? -6.483 9.714 0.095 1.00 92.81 106 GLY A C 1
ATOM 784 O O . GLY A 1 106 ? -6.222 10.405 1.076 1.00 92.81 106 GLY A O 1
ATOM 785 N N . LEU A 1 107 ? -7.327 8.679 0.172 1.00 91.50 107 LEU A N 1
ATOM 786 C CA . LEU A 1 107 ? -8.034 8.302 1.397 1.00 91.50 107 LEU A CA 1
ATOM 787 C C . LEU A 1 107 ? -7.096 7.608 2.389 1.00 91.50 107 LEU A C 1
AT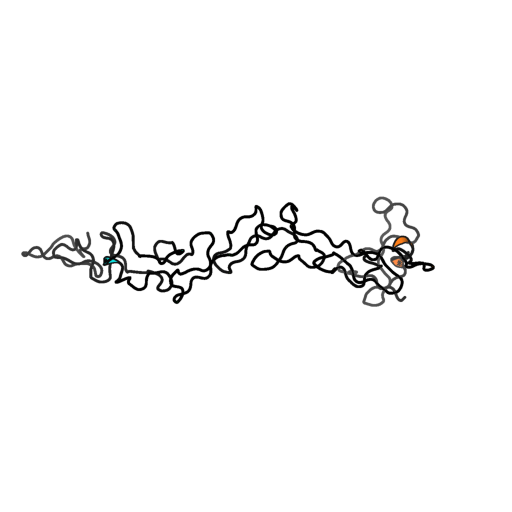OM 789 O O . LEU A 1 107 ? -6.385 6.683 2.024 1.00 91.50 107 LEU A O 1
ATOM 793 N N . ALA A 1 108 ? -7.152 7.974 3.669 1.00 92.88 108 ALA A N 1
ATOM 794 C CA . ALA A 1 108 ? -6.335 7.346 4.714 1.00 92.88 108 ALA A CA 1
ATOM 795 C C . ALA A 1 108 ? -6.988 6.108 5.371 1.00 92.88 108 ALA A C 1
ATOM 797 O O . ALA A 1 108 ? -6.589 5.697 6.459 1.00 92.88 108 ALA A O 1
ATOM 798 N N . VAL A 1 109 ? -8.003 5.519 4.730 1.00 95.56 109 VAL A N 1
ATOM 799 C CA . VAL A 1 109 ? -8.693 4.315 5.217 1.00 95.56 109 VAL A CA 1
ATOM 800 C C . VAL A 1 109 ? -7.901 3.073 4.810 1.00 95.56 109 VAL A C 1
ATOM 802 O O . VAL A 1 109 ? -7.482 2.944 3.660 1.00 95.56 109 VAL A O 1
ATOM 805 N N . CYS A 1 110 ? -7.743 2.141 5.743 1.00 97.19 110 CYS A N 1
ATOM 806 C CA . CYS A 1 110 ? -7.124 0.845 5.515 1.00 97.19 110 CYS A CA 1
ATOM 807 C C . CYS A 1 110 ? -8.024 -0.294 6.003 1.00 97.19 110 CYS A C 1
ATOM 809 O O . CYS A 1 110 ? -9.009 -0.074 6.710 1.00 97.19 110 CYS A O 1
ATOM 811 N N . SER A 1 111 ? -7.685 -1.513 5.596 1.00 96.62 111 SER A N 1
ATOM 812 C CA . SER A 1 111 ? -8.293 -2.738 6.110 1.00 96.62 111 SER A CA 1
ATOM 813 C C . SER A 1 111 ? -8.088 -2.855 7.625 1.00 96.62 111 SER A C 1
ATOM 815 O O . SER A 1 111 ? -6.984 -2.654 8.129 1.00 96.62 111 SER A O 1
ATOM 817 N N . SER A 1 112 ? -9.149 -3.197 8.359 1.00 92.19 112 SER A N 1
ATOM 818 C CA . SER A 1 112 ? -9.091 -3.359 9.816 1.00 92.19 112 SER A CA 1
ATOM 819 C C . SER A 1 112 ? -8.317 -4.603 10.262 1.00 92.19 112 SER A C 1
ATOM 821 O O . SER A 1 112 ? -7.898 -4.660 11.415 1.00 92.19 112 SER A O 1
ATOM 823 N N . GLU A 1 113 ? -8.138 -5.588 9.375 1.00 90.38 113 GLU A N 1
ATOM 824 C CA . GLU A 1 113 ? -7.485 -6.866 9.692 1.00 90.38 113 GLU A CA 1
ATOM 825 C C . GLU A 1 113 ? -5.956 -6.767 9.635 1.00 90.38 113 GLU A C 1
ATOM 827 O O . GLU A 1 113 ? -5.267 -7.222 10.543 1.00 90.38 113 GLU A O 1
ATOM 832 N N . ASP A 1 114 ? -5.423 -6.147 8.582 1.00 95.50 114 ASP A N 1
ATOM 833 C CA . ASP A 1 114 ? -3.989 -6.135 8.259 1.00 95.50 114 ASP A CA 1
ATOM 834 C C . ASP A 1 114 ? -3.420 -4.724 8.029 1.00 95.50 114 ASP A C 1
ATOM 836 O O . ASP A 1 114 ? -2.222 -4.549 7.788 1.00 95.50 114 ASP A O 1
ATOM 840 N N . GLY A 1 115 ? -4.268 -3.696 8.099 1.00 97.00 115 GLY A N 1
ATOM 841 C CA . GLY A 1 115 ? -3.859 -2.311 7.919 1.00 97.00 115 GLY A CA 1
ATOM 842 C C . GLY A 1 115 ? -3.504 -1.946 6.486 1.00 97.00 115 GLY A C 1
ATOM 843 O O . GLY A 1 115 ? -2.885 -0.898 6.281 1.00 97.00 115 GLY A O 1
ATOM 844 N N . GLN A 1 116 ? -3.829 -2.784 5.497 1.00 97.94 116 GLN A N 1
ATOM 845 C CA . GLN A 1 116 ? -3.490 -2.531 4.099 1.00 97.94 116 GLN A CA 1
ATOM 846 C C . GLN A 1 116 ? -4.325 -1.375 3.534 1.00 97.94 116 GLN A C 1
ATOM 848 O O . GLN A 1 116 ? -5.558 -1.394 3.555 1.00 97.94 116 GLN A O 1
ATOM 853 N N . CYS A 1 117 ? -3.640 -0.364 3.004 1.00 98.12 117 CYS A N 1
ATOM 854 C CA . CYS A 1 117 ? -4.241 0.758 2.292 1.00 98.12 117 CYS A CA 1
ATOM 855 C C . CYS A 1 117 ? -4.545 0.386 0.830 1.00 98.12 117 CYS A C 1
ATOM 857 O O . CYS A 1 117 ? -3.904 -0.493 0.246 1.00 98.12 117 CYS A O 1
ATOM 859 N N . VAL A 1 118 ? -5.498 1.075 0.200 1.00 97.31 118 VAL A N 1
ATOM 860 C CA . VAL A 1 118 ? -5.867 0.815 -1.203 1.00 97.31 118 VAL A CA 1
ATOM 861 C C . VAL A 1 118 ? -4.889 1.518 -2.148 1.00 97.31 118 VAL A C 1
ATOM 863 O O . VAL A 1 118 ? -5.090 2.667 -2.540 1.00 97.31 118 VAL A O 1
ATOM 866 N N . CYS A 1 119 ? -3.805 0.837 -2.515 1.00 98.31 119 CYS A N 1
ATOM 867 C CA . CYS A 1 119 ? -2.740 1.444 -3.312 1.00 98.31 119 CYS A CA 1
ATOM 868 C C . CYS A 1 119 ? -3.120 1.660 -4.780 1.00 98.31 119 CYS A C 1
ATOM 870 O O . CYS A 1 119 ? -3.801 0.842 -5.402 1.00 98.31 119 CYS A O 1
ATOM 872 N N . LYS A 1 120 ? -2.609 2.750 -5.363 1.00 98.31 120 LYS A N 1
ATOM 873 C CA . LYS A 1 120 ? -2.648 3.000 -6.806 1.00 98.31 120 LYS A CA 1
ATOM 874 C C . LYS A 1 120 ? -1.929 1.866 -7.562 1.00 98.31 120 LYS A C 1
ATOM 876 O O . LYS A 1 120 ? -1.016 1.244 -7.016 1.00 98.31 120 LYS A O 1
ATOM 881 N N . PRO A 1 121 ? -2.277 1.597 -8.834 1.00 98.12 121 PRO A N 1
ATOM 882 C CA . PRO A 1 121 ? -1.852 0.384 -9.541 1.00 98.12 121 PRO A CA 1
ATOM 883 C C . PRO A 1 121 ? -0.347 0.073 -9.543 1.00 98.12 121 PRO A C 1
ATOM 885 O O . PRO A 1 121 ? 0.022 -1.103 -9.493 1.00 98.12 121 PRO A O 1
ATOM 888 N N . ARG A 1 122 ? 0.526 1.092 -9.592 1.00 98.31 122 ARG A N 1
ATOM 889 C CA . ARG A 1 122 ? 1.995 0.938 -9.627 1.00 98.31 122 ARG A CA 1
ATOM 890 C C . ARG A 1 122 ? 2.661 1.182 -8.271 1.00 98.31 122 ARG A C 1
ATOM 892 O O . ARG A 1 122 ? 3.873 1.339 -8.197 1.00 98.31 122 ARG A O 1
ATOM 899 N N . VAL A 1 123 ? 1.883 1.188 -7.198 1.00 98.44 123 VAL A N 1
ATOM 900 C CA . VAL A 1 123 ? 2.341 1.429 -5.828 1.00 98.44 123 VAL A CA 1
ATOM 901 C C . VAL A 1 123 ? 2.145 0.158 -5.004 1.00 98.44 123 VAL A C 1
ATOM 903 O O . VAL A 1 123 ? 1.258 -0.647 -5.282 1.00 98.44 123 VAL A O 1
ATOM 906 N N . THR A 1 124 ? 3.013 -0.068 -4.029 1.00 97.81 124 THR A N 1
ATOM 907 C CA . THR A 1 124 ? 3.049 -1.250 -3.166 1.00 97.81 124 THR A CA 1
ATOM 908 C C . THR A 1 124 ? 3.331 -0.853 -1.715 1.00 97.81 124 THR A C 1
ATOM 910 O O . THR A 1 124 ? 3.424 0.335 -1.408 1.00 97.81 124 THR A O 1
ATOM 913 N N . GLN A 1 125 ? 3.492 -1.858 -0.849 1.00 97.69 125 GLN A N 1
ATOM 914 C CA . GLN A 1 125 ? 3.574 -1.778 0.613 1.00 97.69 125 GLN A CA 1
ATOM 915 C C . GLN A 1 125 ? 2.233 -1.479 1.290 1.00 97.69 125 GLN A C 1
ATOM 917 O O . GLN A 1 125 ? 1.273 -1.010 0.677 1.00 97.69 125 GLN A O 1
ATOM 922 N N . ARG A 1 126 ? 2.190 -1.736 2.601 1.00 97.56 126 ARG A N 1
ATOM 923 C CA . ARG A 1 126 ? 1.001 -1.536 3.438 1.00 97.56 126 ARG A CA 1
ATOM 924 C C . ARG A 1 126 ? 0.488 -0.097 3.384 1.00 97.56 126 ARG A C 1
ATOM 926 O O . ARG A 1 126 ? -0.715 0.127 3.315 1.00 97.56 126 ARG A O 1
ATOM 933 N N . ARG A 1 127 ? 1.413 0.868 3.400 1.00 98.12 127 ARG A N 1
ATOM 934 C CA . ARG A 1 127 ? 1.135 2.312 3.433 1.00 98.12 127 ARG A CA 1
ATOM 935 C C . ARG A 1 127 ? 1.064 2.962 2.053 1.00 98.12 127 ARG A C 1
ATOM 937 O O . ARG A 1 127 ? 0.844 4.165 1.982 1.00 98.12 127 ARG A O 1
ATOM 944 N N . CYS A 1 128 ? 1.237 2.207 0.970 1.00 98.25 128 CYS A N 1
ATOM 945 C CA . CYS A 1 128 ? 1.286 2.747 -0.389 1.00 98.25 128 CYS A CA 1
ATOM 946 C C . CYS A 1 128 ? 2.361 3.834 -0.582 1.00 98.25 128 CYS A C 1
ATOM 948 O O . CYS A 1 128 ? 2.129 4.850 -1.229 1.00 98.25 128 CYS A O 1
ATOM 950 N N . ASP A 1 129 ? 3.537 3.646 0.006 1.00 97.62 129 ASP A N 1
ATOM 951 C CA . ASP A 1 129 ? 4.641 4.609 0.019 1.00 97.62 129 ASP A CA 1
ATOM 952 C C . ASP A 1 129 ? 5.825 4.197 -0.868 1.00 97.62 129 ASP A C 1
ATOM 954 O O . ASP A 1 129 ? 6.814 4.923 -0.951 1.00 97.62 129 ASP A O 1
ATOM 958 N N . ALA A 1 130 ? 5.721 3.072 -1.580 1.00 97.88 130 ALA A N 1
ATOM 959 C CA . ALA A 1 130 ? 6.773 2.583 -2.464 1.00 97.88 130 ALA A CA 1
ATOM 960 C C . ALA A 1 130 ? 6.244 2.226 -3.855 1.00 97.88 130 ALA A C 1
ATOM 962 O O . ALA A 1 130 ? 5.164 1.660 -4.007 1.00 97.88 130 ALA A O 1
ATOM 963 N N . CYS A 1 131 ? 7.039 2.487 -4.892 1.00 98.44 131 CYS A N 1
ATOM 964 C CA . CYS A 1 131 ? 6.727 2.046 -6.249 1.00 98.44 131 CYS A CA 1
ATOM 965 C C . CYS A 1 131 ? 6.956 0.538 -6.417 1.00 98.44 131 CYS A C 1
ATOM 967 O O . CYS A 1 131 ? 7.949 -0.015 -5.929 1.00 98.44 131 CYS A O 1
ATOM 969 N N . LYS A 1 132 ? 6.081 -0.125 -7.179 1.00 98.44 132 LYS A N 1
ATOM 970 C CA . LYS A 1 132 ? 6.279 -1.512 -7.629 1.00 98.44 132 LYS A CA 1
ATOM 971 C C . LYS A 1 132 ? 7.531 -1.632 -8.494 1.00 98.44 132 LYS A C 1
ATOM 973 O O . LYS A 1 132 ? 8.036 -0.650 -9.046 1.00 98.44 132 LYS A O 1
ATOM 978 N N . ASP A 1 133 ? 8.071 -2.836 -8.602 1.00 97.81 133 ASP A N 1
ATOM 979 C CA . ASP A 1 133 ? 9.166 -3.116 -9.532 1.00 97.81 133 ASP A CA 1
ATOM 980 C C . ASP A 1 133 ? 8.740 -2.824 -10.973 1.00 97.81 133 ASP A C 1
ATOM 982 O O . ASP A 1 133 ? 7.586 -3.027 -11.341 1.00 97.81 133 ASP A O 1
ATOM 986 N N . GLY A 1 134 ? 9.651 -2.239 -11.755 1.00 97.62 134 GLY A N 1
ATOM 987 C CA . GLY A 1 134 ? 9.317 -1.671 -13.067 1.00 97.62 134 GLY A CA 1
ATOM 988 C C . GLY A 1 134 ? 8.649 -0.287 -13.019 1.00 97.62 134 GLY A C 1
ATOM 989 O O . GLY A 1 134 ? 8.219 0.223 -14.054 1.00 97.62 134 GLY A O 1
ATOM 990 N N . SER A 1 135 ? 8.585 0.358 -11.848 1.00 98.31 135 SER A N 1
ATOM 991 C CA . SER A 1 135 ? 8.110 1.738 -11.719 1.00 98.31 135 SER A CA 1
ATOM 992 C C . SER A 1 135 ? 8.923 2.579 -10.732 1.00 98.31 135 SER A C 1
ATOM 994 O O . SER A 1 135 ? 9.583 2.038 -9.841 1.00 98.31 135 SER A O 1
ATOM 996 N N . PHE A 1 136 ? 8.869 3.901 -10.896 1.00 98.44 136 PHE A N 1
ATOM 997 C CA . PHE A 1 136 ? 9.662 4.873 -10.138 1.00 98.44 136 PHE A CA 1
ATOM 998 C C . PHE A 1 136 ? 8.921 6.207 -9.959 1.00 98.44 136 PHE A C 1
ATOM 1000 O O . PHE A 1 136 ? 7.908 6.441 -10.618 1.00 98.44 136 PHE A O 1
ATOM 1007 N N . ASN A 1 137 ? 9.447 7.081 -9.099 1.00 97.69 137 ASN A N 1
ATOM 1008 C CA . ASN A 1 137 ? 8.968 8.447 -8.869 1.00 97.69 137 ASN A CA 1
ATOM 1009 C C . ASN A 1 137 ? 7.473 8.519 -8.495 1.00 97.69 137 ASN A C 1
ATOM 1011 O O . ASN A 1 137 ? 6.607 8.757 -9.341 1.00 97.69 137 ASN A O 1
ATOM 1015 N N . LEU A 1 138 ? 7.177 8.285 -7.212 1.00 97.94 138 LEU A N 1
ATOM 1016 C CA . LEU A 1 138 ? 5.826 8.367 -6.655 1.00 97.94 138 LEU A CA 1
ATOM 1017 C C . LEU A 1 138 ? 5.314 9.814 -6.684 1.00 97.94 138 LEU A C 1
ATOM 1019 O O . LEU A 1 138 ? 5.923 10.700 -6.090 1.00 97.94 138 LEU A O 1
ATOM 1023 N N . MET A 1 139 ? 4.174 10.036 -7.334 1.00 95.88 139 MET A N 1
ATOM 1024 C CA . MET A 1 139 ? 3.553 11.347 -7.505 1.00 95.88 139 MET A CA 1
ATOM 1025 C C . MET A 1 139 ? 2.053 11.287 -7.202 1.00 95.88 139 MET A C 1
ATOM 1027 O O . MET A 1 139 ? 1.342 10.356 -7.594 1.00 95.88 139 MET A O 1
ATOM 1031 N N . GLU A 1 140 ? 1.562 12.305 -6.501 1.00 95.75 140 GLU A N 1
ATOM 1032 C CA . GLU A 1 140 ? 0.171 12.378 -6.050 1.00 95.75 140 GLU A CA 1
ATOM 1033 C C . GLU A 1 140 ? -0.820 12.604 -7.197 1.00 95.75 140 GLU A C 1
ATOM 1035 O O . GLU A 1 140 ? -1.886 11.987 -7.224 1.00 95.75 140 GLU A O 1
ATOM 1040 N N . ASP A 1 141 ? -0.439 13.402 -8.189 1.00 95.19 141 ASP A N 1
ATOM 1041 C CA . ASP A 1 141 ? -1.220 13.725 -9.386 1.00 95.19 141 ASP A CA 1
ATOM 1042 C C . ASP A 1 141 ? -1.182 12.622 -10.460 1.00 95.19 141 ASP A C 1
ATOM 1044 O O . ASP A 1 141 ? -1.967 12.632 -11.410 1.00 95.19 141 ASP A O 1
ATOM 1048 N N . ASN A 1 142 ? -0.322 11.614 -10.299 1.00 95.62 142 ASN A N 1
ATOM 1049 C CA . ASN A 1 142 ? -0.274 10.463 -11.188 1.00 95.62 142 ASN A CA 1
ATOM 1050 C C . ASN A 1 142 ? -1.358 9.440 -10.816 1.00 95.62 142 ASN A C 1
ATOM 1052 O O . ASN A 1 142 ? -1.357 8.880 -9.714 1.00 95.62 142 ASN A O 1
ATOM 1056 N N . LEU A 1 143 ? -2.246 9.128 -11.766 1.00 95.81 143 LEU A N 1
ATOM 1057 C CA . LEU A 1 143 ? -3.322 8.140 -11.606 1.00 95.81 143 LEU A CA 1
ATOM 1058 C C . LEU A 1 143 ? -2.802 6.740 -11.240 1.00 95.81 143 LEU A C 1
ATOM 1060 O O . LEU A 1 143 ? -3.453 5.998 -10.506 1.00 95.81 143 LEU A O 1
ATOM 1064 N N . PHE A 1 144 ? -1.609 6.383 -11.713 1.00 97.44 144 PHE A N 1
ATOM 1065 C CA . PHE A 1 144 ? -0.971 5.110 -11.393 1.00 97.44 144 PHE A CA 1
ATOM 1066 C C . PHE A 1 144 ? -0.060 5.181 -10.159 1.00 97.44 144 PHE A C 1
ATOM 1068 O O . PHE A 1 144 ? 0.436 4.147 -9.709 1.00 97.44 144 PHE A O 1
ATOM 1075 N N . GLY A 1 145 ? 0.149 6.380 -9.608 1.00 97.75 145 GLY A N 1
ATOM 1076 C CA . GLY A 1 145 ? 1.054 6.683 -8.501 1.00 97.75 145 GLY A CA 1
ATOM 1077 C C . GLY A 1 145 ? 2.500 6.831 -8.960 1.00 97.75 145 GLY A C 1
ATOM 1078 O O . GLY A 1 145 ? 3.087 7.887 -8.780 1.00 97.75 145 GLY A O 1
ATOM 1079 N N . CYS A 1 146 ? 3.055 5.816 -9.617 1.00 98.38 146 CYS A N 1
ATOM 1080 C CA . CYS A 1 146 ? 4.435 5.835 -10.115 1.00 98.38 146 CYS A CA 1
ATOM 1081 C C . CYS A 1 146 ? 4.503 5.835 -11.649 1.00 98.38 146 CYS A C 1
ATOM 1083 O O . CYS A 1 146 ? 3.568 5.403 -12.329 1.00 98.38 146 CYS A O 1
ATOM 1085 N N . LEU A 1 147 ? 5.614 6.315 -12.204 1.00 97.69 147 LEU A N 1
ATOM 1086 C CA . LEU A 1 147 ? 5.932 6.250 -13.632 1.00 97.69 147 LEU A CA 1
ATOM 1087 C C . LEU A 1 147 ? 6.483 4.874 -14.013 1.00 97.69 147 LEU A C 1
ATOM 1089 O O . LEU A 1 147 ? 7.121 4.208 -13.204 1.00 97.69 147 LEU A O 1
ATOM 1093 N N . ASP A 1 148 ? 6.251 4.450 -15.254 1.00 97.69 148 ASP A N 1
ATOM 1094 C CA . ASP A 1 148 ? 6.868 3.246 -15.820 1.00 97.69 148 ASP A CA 1
ATOM 1095 C C . ASP A 1 148 ? 8.357 3.473 -16.089 1.00 97.69 148 ASP A C 1
ATOM 1097 O O . ASP A 1 148 ? 8.717 4.498 -16.672 1.00 97.69 148 ASP A O 1
ATOM 1101 N N . CYS A 1 149 ? 9.212 2.517 -15.712 1.00 97.81 149 CYS A N 1
ATOM 1102 C CA . CYS A 1 149 ? 10.639 2.588 -16.029 1.00 97.81 149 CYS A CA 1
ATOM 1103 C C . CYS A 1 149 ? 10.881 2.637 -17.548 1.00 97.81 149 CYS A C 1
ATOM 1105 O O . CYS A 1 149 ? 11.723 3.392 -18.033 1.00 97.81 149 CYS A O 1
ATOM 1107 N N . GLY A 1 150 ? 10.154 1.817 -18.314 1.00 96.50 150 GLY A N 1
ATOM 1108 C CA . GLY A 1 150 ? 10.362 1.653 -19.748 1.00 96.50 150 GLY A CA 1
ATOM 1109 C C . GLY A 1 150 ? 11.721 1.050 -20.109 1.00 96.50 150 GLY A C 1
ATOM 1110 O O . GLY A 1 150 ? 12.258 1.389 -21.161 1.00 96.50 150 GLY A O 1
ATOM 1111 N N . CYS A 1 151 ? 12.305 0.202 -19.252 1.00 96.69 151 CYS A N 1
ATOM 1112 C CA . CYS A 1 151 ? 13.586 -0.446 -19.538 1.00 96.69 151 CYS A CA 1
ATOM 1113 C C . CYS A 1 151 ? 13.495 -1.302 -20.807 1.00 96.69 151 CYS A C 1
ATOM 1115 O O . CYS A 1 151 ? 12.630 -2.169 -20.931 1.00 96.69 151 CYS A O 1
ATOM 1117 N N . ASN A 1 152 ? 14.407 -1.075 -21.749 1.00 92.50 152 ASN A N 1
ATOM 1118 C CA . ASN A 1 152 ? 14.448 -1.791 -23.013 1.00 92.50 152 ASN A CA 1
ATOM 1119 C C . ASN A 1 152 ? 14.733 -3.281 -22.771 1.00 92.50 152 ASN A C 1
ATOM 1121 O O . ASN A 1 152 ? 15.768 -3.622 -22.198 1.00 92.50 152 ASN A O 1
ATOM 1125 N N . LEU A 1 153 ? 13.850 -4.165 -23.243 1.00 88.06 153 LEU A N 1
ATOM 1126 C CA . LEU A 1 153 ? 13.957 -5.616 -23.028 1.00 88.06 153 LEU A CA 1
ATOM 1127 C C . LEU A 1 153 ? 15.286 -6.218 -23.519 1.00 88.06 153 LEU A C 1
ATOM 1129 O O . LEU A 1 153 ? 15.786 -7.159 -22.913 1.00 88.06 153 LEU A O 1
ATOM 1133 N N . GLY A 1 154 ? 15.862 -5.690 -24.601 1.00 85.38 154 GLY A N 1
ATOM 1134 C CA . GLY A 1 154 ? 17.114 -6.194 -25.170 1.00 85.38 154 GLY A CA 1
ATOM 1135 C C . GLY A 1 154 ? 18.348 -5.481 -24.623 1.00 85.38 154 GLY A C 1
ATOM 1136 O O . GLY A 1 154 ? 19.414 -6.080 -24.530 1.00 85.38 154 GLY A O 1
ATOM 1137 N N . GLY A 1 155 ? 18.215 -4.201 -24.277 1.00 90.06 155 GLY A N 1
ATOM 1138 C CA . GLY A 1 155 ? 19.325 -3.349 -23.857 1.00 90.06 155 GLY A CA 1
ATOM 1139 C C . GLY A 1 155 ? 19.551 -3.293 -22.347 1.00 90.06 155 GLY A C 1
ATOM 1140 O O . GLY A 1 155 ? 20.651 -2.960 -21.909 1.00 90.06 155 GLY A O 1
ATOM 1141 N N . SER A 1 156 ? 18.549 -3.636 -21.538 1.00 94.69 156 SER A N 1
ATOM 1142 C CA . SER A 1 156 ? 18.658 -3.700 -20.076 1.00 94.69 156 SER A CA 1
ATOM 1143 C C . SER A 1 156 ? 18.928 -5.124 -19.577 1.00 94.69 156 SER A C 1
ATOM 1145 O O . SER A 1 156 ? 18.697 -6.114 -20.278 1.00 94.69 156 SER A O 1
ATOM 1147 N N . LEU A 1 157 ? 19.466 -5.235 -18.362 1.00 93.31 157 LEU A N 1
ATOM 1148 C CA . LEU A 1 157 ? 19.648 -6.519 -17.680 1.00 93.31 157 LEU A CA 1
ATOM 1149 C C . LEU A 1 157 ? 18.312 -7.090 -17.189 1.00 93.31 157 LEU A C 1
ATOM 1151 O O . LEU A 1 157 ? 18.112 -8.301 -17.243 1.00 93.31 157 LEU A O 1
ATOM 1155 N N . HIS A 1 158 ? 17.408 -6.222 -16.729 1.00 94.56 158 HIS A N 1
ATOM 1156 C CA . HIS A 1 158 ? 16.090 -6.562 -16.195 1.00 94.56 158 HIS A CA 1
ATOM 1157 C C . HIS A 1 158 ? 15.161 -5.329 -16.220 1.00 94.56 158 HIS A C 1
ATOM 1159 O O . HIS A 1 158 ? 15.656 -4.200 -16.279 1.00 94.56 158 HIS A O 1
ATOM 1165 N N . PRO A 1 159 ? 13.829 -5.496 -16.091 1.00 95.19 159 PRO A N 1
ATOM 1166 C CA . PRO A 1 159 ? 12.877 -4.383 -16.172 1.00 95.19 159 PRO A CA 1
ATOM 1167 C C . PRO A 1 159 ? 12.837 -3.471 -14.933 1.00 95.19 159 PRO A C 1
ATOM 1169 O O . PRO A 1 159 ? 12.159 -2.446 -14.950 1.00 95.19 159 PRO A O 1
ATOM 1172 N N . VAL A 1 160 ? 13.527 -3.828 -13.844 1.00 97.50 160 VAL A N 1
ATOM 1173 C CA . VAL A 1 160 ? 13.581 -3.010 -12.622 1.00 97.50 160 VAL A CA 1
ATOM 1174 C C . VAL A 1 160 ? 14.553 -1.842 -12.805 1.00 97.50 160 VAL A C 1
ATOM 1176 O O . VAL A 1 160 ? 15.698 -2.042 -13.205 1.00 97.50 160 VAL A O 1
ATOM 1179 N N . CYS A 1 161 ? 14.106 -0.630 -12.489 1.00 97.94 161 CYS A N 1
ATOM 1180 C CA . CYS A 1 161 ? 14.931 0.573 -12.483 1.00 97.94 161 CYS A CA 1
ATOM 1181 C C . CYS A 1 161 ? 15.065 1.158 -11.072 1.00 97.94 161 CYS A C 1
ATOM 1183 O O . CYS A 1 161 ? 14.372 0.745 -10.137 1.00 97.94 161 CYS A O 1
ATOM 1185 N N . ASP A 1 162 ? 15.957 2.134 -10.928 1.00 98.12 162 ASP A N 1
ATOM 1186 C CA . ASP A 1 162 ? 16.068 2.946 -9.719 1.00 98.12 162 ASP A CA 1
ATOM 1187 C C . ASP A 1 162 ? 14.740 3.653 -9.393 1.00 98.12 162 ASP A C 1
ATOM 1189 O O . ASP A 1 162 ? 14.125 4.291 -10.250 1.00 98.12 162 ASP A O 1
ATOM 1193 N N . LYS A 1 163 ? 14.297 3.551 -8.135 1.00 96.88 163 LYS A N 1
ATOM 1194 C CA . LYS A 1 163 ? 12.969 4.010 -7.692 1.00 96.88 163 LYS A CA 1
ATOM 1195 C C . LYS A 1 163 ? 12.808 5.531 -7.680 1.00 96.88 163 LYS A C 1
ATOM 1197 O O . LYS A 1 163 ? 11.671 5.999 -7.655 1.00 96.88 163 LYS A O 1
ATOM 1202 N N . MET A 1 164 ? 13.902 6.292 -7.709 1.00 94.69 164 MET A N 1
ATOM 1203 C CA . MET A 1 164 ? 13.880 7.754 -7.650 1.00 94.69 164 MET A CA 1
ATOM 1204 C C . MET A 1 164 ? 14.036 8.378 -9.031 1.00 94.69 164 MET A C 1
ATOM 1206 O O . MET A 1 164 ? 13.263 9.256 -9.402 1.00 94.69 164 MET A O 1
ATOM 1210 N N . ASN A 1 165 ? 15.026 7.929 -9.801 1.00 96.31 165 ASN A N 1
ATOM 1211 C CA . ASN A 1 165 ? 15.391 8.558 -11.070 1.00 96.31 165 ASN A CA 1
ATOM 1212 C C . ASN A 1 165 ? 15.023 7.726 -12.304 1.00 96.31 165 ASN A C 1
ATOM 1214 O O . ASN A 1 165 ? 15.162 8.225 -13.415 1.00 96.31 165 ASN A O 1
ATOM 1218 N N . GLY A 1 166 ? 14.558 6.486 -12.145 1.00 97.62 166 GLY A N 1
ATOM 1219 C CA . GLY A 1 166 ? 14.100 5.662 -13.259 1.00 97.62 166 GLY A CA 1
ATOM 1220 C C . GLY A 1 166 ? 15.213 5.047 -14.107 1.00 97.62 166 GLY A C 1
ATOM 1221 O O . GLY A 1 166 ? 14.927 4.496 -15.167 1.00 97.62 166 GLY A O 1
ATOM 1222 N N . ASN A 1 167 ? 16.477 5.137 -13.683 1.00 98.19 167 ASN A N 1
ATOM 1223 C CA . ASN A 1 167 ? 17.602 4.594 -14.438 1.00 98.19 167 ASN A CA 1
ATOM 1224 C C . ASN A 1 167 ? 17.581 3.062 -14.435 1.00 98.19 167 ASN A C 1
ATOM 1226 O O . ASN A 1 167 ? 17.614 2.418 -13.383 1.00 98.19 167 ASN A O 1
ATOM 1230 N N . CYS A 1 168 ? 17.551 2.483 -15.628 1.00 98.19 168 CYS A N 1
ATOM 1231 C CA . CYS A 1 168 ? 17.661 1.052 -15.851 1.00 98.19 168 CYS A CA 1
ATOM 1232 C C . CYS A 1 168 ? 19.125 0.599 -15.816 1.00 98.19 168 CYS A C 1
ATOM 1234 O O . CYS A 1 168 ? 20.041 1.343 -16.167 1.00 98.19 168 CYS A O 1
ATOM 1236 N N . GLN A 1 169 ? 19.350 -0.657 -15.434 1.00 97.62 169 GLN A N 1
ATOM 1237 C CA . GLN A 1 169 ? 20.680 -1.257 -15.505 1.00 97.62 169 GLN A CA 1
ATOM 1238 C C . GLN A 1 169 ? 20.951 -1.743 -16.931 1.00 97.62 169 GLN A C 1
ATOM 1240 O O . GLN A 1 169 ? 20.346 -2.717 -17.387 1.00 97.62 169 GLN A O 1
ATOM 1245 N N . CYS A 1 170 ? 21.840 -1.051 -17.641 1.00 95.75 170 CYS A N 1
ATOM 1246 C CA . CYS A 1 170 ? 22.126 -1.340 -19.043 1.00 95.75 170 CYS A CA 1
ATOM 1247 C C . CYS A 1 170 ? 23.139 -2.469 -19.218 1.00 95.75 170 CYS A C 1
ATOM 1249 O O . CYS A 1 170 ? 24.078 -2.630 -18.438 1.00 95.75 170 CYS A O 1
ATOM 1251 N N . ARG A 1 171 ? 22.956 -3.244 -20.290 1.00 92.31 171 ARG A N 1
ATOM 1252 C CA . ARG A 1 171 ? 23.946 -4.211 -20.765 1.00 92.31 171 ARG A CA 1
ATOM 1253 C C . ARG A 1 171 ? 25.206 -3.492 -21.260 1.00 92.31 171 ARG A C 1
ATOM 1255 O O . ARG A 1 171 ? 25.145 -2.311 -21.613 1.00 92.31 171 ARG A O 1
ATOM 1262 N N . PRO A 1 172 ? 26.352 -4.194 -21.332 1.00 91.62 172 PRO A N 1
ATOM 1263 C CA . PRO A 1 172 ? 27.574 -3.618 -21.877 1.00 91.62 172 PRO A CA 1
ATOM 1264 C C . PRO A 1 172 ? 27.336 -2.985 -23.252 1.00 91.62 172 PRO A C 1
ATOM 1266 O O . PRO A 1 172 ? 26.720 -3.604 -24.117 1.00 91.62 172 PRO A O 1
ATOM 1269 N N . ARG A 1 173 ? 27.880 -1.778 -23.457 1.00 90.75 173 ARG A N 1
ATOM 1270 C CA . ARG A 1 173 ? 27.810 -0.999 -24.713 1.00 90.75 173 ARG A CA 1
ATOM 1271 C C . ARG A 1 173 ? 26.431 -0.405 -25.046 1.00 90.75 173 ARG A C 1
ATOM 1273 O O . ARG A 1 173 ? 26.246 0.115 -26.146 1.00 90.75 173 ARG A O 1
ATOM 1280 N N . VAL A 1 174 ? 25.497 -0.416 -24.096 1.00 93.31 174 VAL A N 1
ATOM 1281 C CA . VAL A 1 174 ? 24.182 0.234 -24.191 1.00 93.31 174 VAL A CA 1
ATOM 1282 C C . VAL A 1 174 ? 24.080 1.335 -23.130 1.00 93.31 174 VAL A C 1
ATOM 1284 O O . VAL A 1 174 ? 24.636 1.208 -22.041 1.00 93.31 174 VAL A O 1
ATOM 1287 N N . MET A 1 175 ? 23.392 2.429 -23.444 1.00 93.88 175 MET A N 1
ATOM 1288 C CA . MET A 1 175 ? 23.214 3.602 -22.589 1.00 93.88 175 MET A CA 1
ATOM 1289 C C . MET A 1 175 ? 21.813 4.220 -22.714 1.00 93.88 175 MET A C 1
ATOM 1291 O O . MET A 1 175 ? 20.966 3.762 -23.483 1.00 93.88 175 MET A O 1
ATOM 1295 N N . GLY A 1 176 ? 21.595 5.299 -21.958 1.00 94.44 176 GLY A N 1
ATOM 1296 C CA . GLY A 1 176 ? 20.307 5.976 -21.808 1.00 94.44 176 GLY A CA 1
ATOM 1297 C C . GLY A 1 176 ? 19.552 5.481 -20.575 1.00 94.44 176 GLY A C 1
ATOM 1298 O O . GLY A 1 176 ? 19.767 4.361 -20.123 1.00 94.44 176 GLY A O 1
ATOM 1299 N N . GLN A 1 177 ? 18.641 6.301 -20.044 1.00 96.06 177 GLN A N 1
ATOM 1300 C CA . GLN A 1 177 ? 17.826 5.954 -18.868 1.00 96.06 177 GLN A CA 1
ATOM 1301 C C . GLN A 1 177 ? 17.080 4.624 -19.057 1.00 96.06 177 GLN A C 1
ATOM 1303 O O . GLN A 1 177 ? 16.951 3.849 -18.117 1.00 96.06 177 GLN A O 1
ATOM 1308 N N . ARG A 1 178 ? 16.643 4.346 -20.293 1.00 96.44 178 ARG A N 1
ATOM 1309 C CA . ARG A 1 178 ? 15.905 3.142 -20.692 1.00 96.44 178 ARG A CA 1
ATOM 1310 C C . ARG A 1 178 ? 16.774 2.063 -21.336 1.00 96.44 178 ARG A C 1
ATOM 1312 O O . ARG A 1 178 ? 16.241 1.028 -21.716 1.00 96.44 178 ARG A O 1
ATOM 1319 N N . CYS A 1 179 ? 18.083 2.272 -21.465 1.00 94.75 179 CYS A N 1
ATOM 1320 C CA . CYS A 1 179 ? 18.991 1.362 -22.170 1.00 94.75 179 CYS A CA 1
ATOM 1321 C C . CYS A 1 179 ? 18.579 1.100 -23.630 1.00 94.75 179 CYS A C 1
ATOM 1323 O O . CYS A 1 179 ? 18.540 -0.038 -24.086 1.00 94.75 179 CYS A O 1
ATOM 1325 N N . ASP A 1 180 ? 18.225 2.154 -24.358 1.00 91.62 180 ASP A N 1
ATOM 1326 C CA . ASP A 1 180 ? 17.685 2.106 -25.719 1.00 91.62 180 ASP A CA 1
ATOM 1327 C C . ASP A 1 180 ? 18.633 2.685 -26.781 1.00 91.62 180 ASP A C 1
ATOM 1329 O O . ASP A 1 180 ? 18.294 2.705 -27.965 1.00 91.62 180 ASP A O 1
ATOM 1333 N N . LYS A 1 181 ? 19.831 3.135 -26.386 1.00 91.19 181 LYS A N 1
ATOM 1334 C CA . LYS A 1 181 ? 20.830 3.723 -27.290 1.00 91.19 181 LYS A CA 1
ATOM 1335 C C . LYS A 1 181 ? 22.169 3.002 -27.159 1.00 91.19 181 LYS A C 1
ATOM 1337 O O . LYS A 1 181 ? 22.571 2.703 -26.038 1.00 91.19 181 LYS A O 1
ATOM 1342 N N . PRO A 1 182 ? 22.897 2.732 -28.253 1.00 90.94 182 PRO A N 1
ATOM 1343 C CA . PRO A 1 182 ? 24.276 2.272 -28.140 1.00 90.94 182 PRO A CA 1
ATOM 1344 C C . PRO A 1 182 ? 25.159 3.404 -27.602 1.00 90.94 182 PRO A C 1
ATOM 1346 O O . PRO A 1 182 ? 24.845 4.576 -27.805 1.00 90.94 182 PRO A O 1
ATOM 1349 N N . ILE A 1 183 ? 26.265 3.066 -26.939 1.00 91.12 183 ILE A N 1
ATOM 1350 C CA . ILE A 1 183 ? 27.319 4.054 -26.654 1.00 91.12 183 ILE A CA 1
ATOM 1351 C C . ILE A 1 183 ? 28.011 4.493 -27.957 1.00 91.12 183 ILE A C 1
ATOM 1353 O O . ILE A 1 183 ? 27.902 3.823 -28.988 1.00 91.12 183 ILE A O 1
ATOM 1357 N N . ASP A 1 184 ? 28.757 5.596 -27.909 1.00 90.19 184 ASP A N 1
ATOM 1358 C CA . ASP A 1 184 ? 29.485 6.114 -29.070 1.00 90.19 184 ASP A CA 1
ATOM 1359 C C . ASP A 1 184 ? 30.363 5.042 -29.736 1.00 90.19 184 ASP A C 1
ATOM 1361 O O . ASP A 1 184 ? 31.020 4.233 -29.073 1.00 90.19 184 ASP A O 1
ATOM 1365 N N . LEU A 1 185 ? 30.363 5.045 -31.073 1.00 86.75 185 LEU A N 1
ATOM 1366 C CA . LEU A 1 185 ? 31.094 4.102 -31.933 1.00 86.75 185 LEU A CA 1
ATOM 1367 C C . LEU A 1 185 ? 30.695 2.623 -31.765 1.00 86.75 185 LEU A C 1
ATOM 1369 O O . LEU A 1 185 ? 31.430 1.737 -32.200 1.00 86.75 185 LEU A O 1
ATOM 1373 N N . HIS A 1 186 ? 29.536 2.343 -31.169 1.00 84.12 186 HIS A N 1
ATOM 1374 C CA . HIS A 1 186 ? 28.997 0.993 -31.044 1.00 84.12 186 HIS A CA 1
ATOM 1375 C C . HIS A 1 186 ? 27.665 0.850 -31.778 1.00 84.12 186 HIS A C 1
ATOM 1377 O O . HIS A 1 186 ? 26.925 1.807 -31.993 1.00 84.12 186 HIS A O 1
ATOM 1383 N N . TYR A 1 187 ? 27.355 -0.386 -32.151 1.00 79.00 187 TYR A N 1
ATOM 1384 C CA . TYR A 1 187 ? 26.074 -0.766 -32.723 1.00 79.00 187 TYR A CA 1
ATOM 1385 C C . TYR A 1 187 ? 25.418 -1.802 -31.812 1.00 79.00 187 TYR A C 1
ATOM 1387 O O . TYR A 1 187 ? 26.049 -2.788 -31.428 1.00 79.00 187 TYR A O 1
ATOM 1395 N N . PHE A 1 188 ? 24.157 -1.559 -31.462 1.00 72.12 188 PHE A N 1
ATOM 1396 C CA . PHE A 1 188 ? 23.316 -2.495 -30.729 1.00 72.12 188 PHE A CA 1
ATOM 1397 C C . PHE A 1 188 ? 22.152 -2.905 -31.645 1.00 72.12 188 PHE A C 1
ATOM 1399 O O . PHE A 1 188 ? 21.310 -2.054 -31.953 1.00 72.12 188 PHE A O 1
ATOM 1406 N N . PRO A 1 189 ? 22.106 -4.164 -32.120 1.00 66.00 189 PRO A N 1
ATOM 1407 C CA . PRO A 1 189 ? 20.999 -4.637 -32.936 1.00 66.00 189 PRO A CA 1
ATOM 1408 C C . PRO A 1 189 ? 19.714 -4.598 -32.109 1.00 66.00 189 PRO A C 1
ATOM 1410 O O . PRO A 1 189 ? 19.604 -5.243 -31.070 1.00 66.00 189 PRO A O 1
ATOM 1413 N N . SER A 1 190 ? 18.725 -3.831 -32.566 1.00 68.00 190 SER A N 1
ATOM 1414 C CA . SER A 1 190 ? 17.375 -3.907 -32.000 1.00 68.00 190 SER A CA 1
ATOM 1415 C C . SER A 1 190 ? 16.761 -5.290 -32.257 1.00 68.00 190 SER A C 1
ATOM 1417 O O . SER A 1 190 ? 17.229 -6.019 -33.131 1.00 68.00 190 SER A O 1
ATOM 1419 N N . PHE A 1 191 ? 15.663 -5.630 -31.574 1.00 63.81 191 PHE A N 1
ATOM 1420 C CA . PHE A 1 191 ? 14.927 -6.881 -31.826 1.00 63.81 191 PHE A CA 1
ATOM 1421 C C . PHE A 1 191 ? 14.577 -7.104 -33.305 1.00 63.81 191 PHE A C 1
ATOM 1423 O O . PHE A 1 191 ? 14.533 -8.242 -33.747 1.00 63.81 191 PHE A O 1
ATOM 1430 N N . HIS A 1 192 ? 14.414 -6.044 -34.101 1.00 62.19 192 HIS A N 1
ATOM 1431 C CA . HIS A 1 192 ? 14.181 -6.158 -35.546 1.00 62.19 192 HIS A CA 1
ATOM 1432 C C . HIS A 1 192 ? 15.341 -6.798 -36.324 1.00 62.19 192 HIS A C 1
ATOM 1434 O O . HIS A 1 192 ? 15.134 -7.304 -37.421 1.00 62.19 192 HIS A O 1
ATOM 1440 N N . HIS A 1 193 ? 16.552 -6.768 -35.772 1.00 64.62 193 HIS A N 1
ATOM 1441 C CA . HIS A 1 193 ? 17.735 -7.402 -36.351 1.00 64.62 193 HIS A CA 1
ATOM 1442 C C . HIS A 1 193 ? 17.923 -8.838 -35.850 1.00 64.62 193 HIS A C 1
ATOM 1444 O O . HIS A 1 193 ? 18.678 -9.601 -36.444 1.00 64.62 193 HIS A O 1
ATOM 1450 N N . LEU A 1 194 ? 17.221 -9.215 -34.778 1.00 63.16 194 LEU A N 1
ATOM 1451 C CA . LEU A 1 194 ? 17.139 -10.581 -34.280 1.00 63.16 194 LEU A CA 1
ATOM 1452 C C . L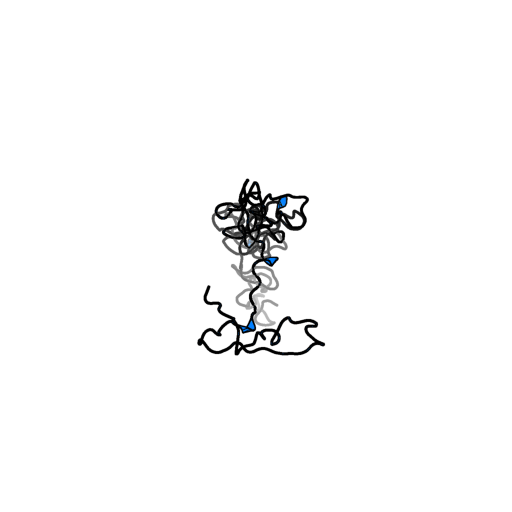EU A 1 194 ? 15.965 -11.280 -34.977 1.00 63.16 194 LEU A C 1
ATOM 1454 O O . LEU A 1 194 ? 14.930 -11.552 -34.370 1.00 63.16 194 LEU A O 1
ATOM 1458 N N . LYS A 1 195 ? 16.098 -11.504 -36.289 1.00 65.75 195 LYS A N 1
ATOM 1459 C CA . LYS A 1 195 ? 15.131 -12.305 -37.044 1.00 65.75 195 LYS A CA 1
ATOM 1460 C C . LYS A 1 195 ? 15.489 -13.778 -36.857 1.00 65.75 195 LYS A C 1
ATOM 1462 O O . LYS A 1 195 ? 16.508 -14.230 -37.369 1.00 65.75 195 LYS A O 1
ATOM 1467 N N . TYR A 1 196 ? 14.644 -14.498 -36.132 1.00 70.50 196 TYR A N 1
ATOM 1468 C CA . TYR A 1 196 ? 14.712 -15.951 -36.016 1.00 70.50 196 TYR A CA 1
ATOM 1469 C C . TYR A 1 196 ? 13.505 -16.546 -36.732 1.00 70.50 196 TYR A C 1
ATOM 1471 O O . TYR A 1 196 ? 12.383 -16.066 -36.560 1.00 70.50 196 TYR A O 1
ATOM 1479 N N . GLU A 1 197 ? 13.735 -17.558 -37.555 1.00 75.31 197 GLU A N 1
ATOM 1480 C CA . GLU A 1 197 ? 12.667 -18.282 -38.247 1.00 75.31 197 GLU A CA 1
ATOM 1481 C C . GLU A 1 197 ? 12.192 -19.370 -37.283 1.00 75.31 197 GLU A C 1
ATOM 1483 O O . GLU A 1 197 ? 12.879 -20.384 -37.175 1.00 75.31 197 GLU A O 1
ATOM 1488 N N . ALA A 1 198 ? 11.099 -19.105 -36.533 1.00 77.06 198 ALA A N 1
ATOM 1489 C CA . ALA A 1 198 ? 10.475 -19.918 -35.459 1.00 77.06 198 ALA A CA 1
ATOM 1490 C C . ALA A 1 198 ? 10.372 -21.436 -35.772 1.00 77.06 198 ALA A C 1
ATOM 1492 O O . ALA A 1 198 ? 10.348 -22.290 -34.886 1.00 77.06 198 ALA A O 1
ATOM 1493 N N . GLU A 1 199 ? 10.325 -21.766 -37.052 1.00 72.00 199 GLU A N 1
ATOM 1494 C CA . GLU A 1 199 ? 10.236 -23.097 -37.632 1.00 72.00 199 GLU A CA 1
ATOM 1495 C C . GLU A 1 199 ? 11.568 -23.871 -37.720 1.00 72.00 199 GLU A C 1
ATOM 1497 O O . GLU A 1 199 ? 11.539 -25.089 -37.897 1.00 72.00 199 GLU A O 1
ATOM 1502 N N . ASP A 1 200 ? 12.714 -23.201 -37.572 1.00 79.25 200 ASP A N 1
ATOM 1503 C CA . ASP A 1 200 ? 14.046 -23.825 -37.474 1.00 79.25 200 ASP A CA 1
ATOM 1504 C C . ASP A 1 200 ? 14.414 -24.237 -36.038 1.00 79.25 200 ASP A C 1
ATOM 1506 O O . ASP A 1 200 ? 15.430 -24.899 -35.810 1.00 79.25 200 ASP A O 1
ATOM 1510 N N . GLY A 1 201 ? 13.592 -23.850 -35.060 1.00 81.25 201 GLY A N 1
ATOM 1511 C CA . GLY A 1 201 ? 13.772 -24.202 -33.659 1.00 81.25 201 GLY A CA 1
ATOM 1512 C C . GLY A 1 201 ? 13.454 -25.669 -33.364 1.00 81.25 201 GLY A C 1
ATOM 1513 O O . GLY A 1 201 ? 13.077 -26.464 -34.233 1.00 81.25 201 GLY A O 1
ATOM 1514 N N . ARG A 1 202 ? 13.570 -26.034 -32.087 1.00 86.50 202 ARG A N 1
ATOM 1515 C CA . ARG A 1 202 ? 13.180 -27.350 -31.565 1.00 86.50 202 ARG A CA 1
ATOM 1516 C C . ARG A 1 202 ? 12.244 -27.217 -30.372 1.00 86.50 202 ARG A C 1
ATOM 1518 O O . ARG A 1 202 ? 12.254 -26.207 -29.676 1.00 86.50 202 ARG A O 1
ATOM 1525 N N . THR A 1 203 ? 11.441 -28.239 -30.112 1.00 84.94 203 THR A N 1
ATOM 1526 C CA . THR A 1 203 ? 10.679 -28.328 -28.859 1.00 84.94 203 THR A CA 1
ATOM 1527 C C . THR A 1 203 ? 11.610 -28.658 -27.687 1.00 84.94 203 THR A C 1
ATOM 1529 O O . THR A 1 203 ? 12.756 -29.071 -27.884 1.00 84.94 203 THR A O 1
ATOM 1532 N N . ALA A 1 204 ? 11.101 -28.563 -26.455 1.00 84.06 204 ALA A N 1
ATOM 1533 C CA . ALA A 1 204 ? 11.793 -29.013 -25.240 1.00 84.06 204 ALA A CA 1
ATOM 1534 C C . ALA A 1 204 ? 12.328 -30.457 -25.329 1.00 84.06 204 ALA A C 1
ATOM 1536 O O . ALA A 1 204 ? 13.323 -30.812 -24.701 1.00 84.06 204 ALA A O 1
ATOM 1537 N N . HIS A 1 205 ? 11.675 -31.296 -26.138 1.00 84.56 205 HIS A N 1
ATOM 1538 C CA . HIS A 1 205 ? 12.039 -32.694 -26.365 1.00 84.56 205 HIS A CA 1
ATOM 1539 C C . HIS A 1 205 ? 12.917 -32.893 -27.604 1.00 84.56 205 HIS A C 1
ATOM 1541 O O . HIS A 1 205 ? 13.066 -34.016 -28.079 1.00 84.56 205 HIS A O 1
ATOM 1547 N N . THR A 1 206 ? 13.519 -31.822 -28.126 1.00 78.94 206 THR A N 1
ATOM 1548 C CA . THR A 1 206 ? 14.380 -31.807 -29.322 1.00 78.94 206 THR A CA 1
ATOM 1549 C C . THR A 1 206 ? 13.684 -32.221 -30.624 1.00 78.94 206 THR A C 1
ATOM 1551 O O . THR A 1 206 ? 14.348 -32.522 -31.615 1.00 78.94 206 THR A O 1
ATOM 1554 N N . GLU A 1 207 ? 12.351 -32.202 -30.651 1.00 86.12 207 GLU A N 1
ATOM 1555 C CA . GLU A 1 207 ? 11.562 -32.483 -31.852 1.00 86.12 207 GLU A CA 1
ATOM 1556 C C . GLU A 1 207 ? 11.430 -31.234 -32.730 1.00 86.12 207 GLU A C 1
ATOM 1558 O O . GLU A 1 207 ? 11.644 -30.109 -32.275 1.00 86.12 207 GLU A O 1
ATOM 1563 N N . ALA A 1 208 ? 11.057 -31.426 -33.997 1.00 86.88 208 ALA A N 1
ATOM 1564 C CA . ALA A 1 208 ? 10.770 -30.315 -34.898 1.00 86.88 208 ALA A CA 1
ATOM 1565 C C . ALA A 1 208 ? 9.565 -29.500 -34.404 1.00 86.88 208 ALA A C 1
ATOM 1567 O O . ALA A 1 208 ? 8.572 -30.056 -33.927 1.00 86.88 208 ALA A O 1
ATOM 1568 N N . VAL A 1 209 ? 9.644 -28.180 -34.566 1.00 88.62 209 VAL A N 1
ATOM 1569 C CA . VAL A 1 209 ? 8.564 -27.264 -34.193 1.00 88.62 209 VAL A CA 1
ATOM 1570 C C . VAL A 1 209 ? 7.324 -27.521 -35.052 1.00 88.62 209 VAL A C 1
ATOM 1572 O O . VAL A 1 209 ? 7.386 -27.620 -36.277 1.00 88.62 209 VAL A O 1
ATOM 1575 N N . ARG A 1 210 ? 6.164 -27.608 -34.401 1.00 87.75 210 ARG A N 1
ATOM 1576 C CA . ARG A 1 210 ? 4.844 -27.615 -35.028 1.00 87.75 210 ARG A CA 1
ATOM 1577 C C . ARG A 1 210 ? 4.538 -26.230 -35.580 1.00 87.75 210 ARG A C 1
ATOM 1579 O O . ARG A 1 210 ? 4.517 -25.247 -34.834 1.00 87.75 210 ARG A O 1
ATOM 1586 N N . PHE A 1 211 ? 4.241 -26.177 -36.870 1.00 88.44 211 PHE A N 1
ATOM 1587 C CA . PHE A 1 211 ? 3.863 -24.957 -37.569 1.00 88.44 211 PHE A CA 1
ATOM 1588 C C . PHE A 1 211 ? 2.492 -25.101 -38.236 1.00 88.44 211 PHE A C 1
ATOM 1590 O O . PHE A 1 211 ? 2.063 -26.203 -38.588 1.00 88.44 211 PHE A O 1
ATOM 1597 N N . GLY A 1 212 ? 1.806 -23.972 -38.389 1.00 86.50 212 GLY A N 1
ATOM 1598 C CA . GLY A 1 212 ? 0.600 -23.820 -39.196 1.00 86.50 212 GLY A CA 1
ATOM 1599 C C . GLY A 1 212 ? 0.866 -22.950 -40.413 1.00 86.50 212 GLY A C 1
ATOM 1600 O O . GLY A 1 212 ? 1.824 -22.183 -40.433 1.00 86.50 212 GLY A O 1
ATOM 1601 N N . TYR A 1 213 ? 0.007 -23.059 -41.418 1.00 87.38 213 TYR A N 1
ATOM 1602 C CA . TYR A 1 213 ? 0.062 -22.239 -42.622 1.00 87.38 213 TYR A CA 1
ATOM 1603 C C . TYR A 1 213 ? -1.367 -21.832 -42.989 1.00 87.38 213 TYR A C 1
ATOM 1605 O O . TYR A 1 213 ? -2.168 -22.639 -43.451 1.00 87.38 213 TYR A O 1
ATOM 1613 N N . ASP A 1 214 ? -1.711 -20.580 -42.711 1.00 88.94 214 ASP A N 1
ATOM 1614 C CA . ASP A 1 214 ? -3.011 -20.011 -43.057 1.00 88.94 214 ASP A CA 1
ATOM 1615 C C . ASP A 1 214 ? -2.840 -18.518 -43.356 1.00 88.94 214 ASP A C 1
ATOM 1617 O O . ASP A 1 214 ? -2.701 -17.699 -42.447 1.00 88.94 214 ASP A O 1
ATOM 1621 N N . GLU A 1 215 ? -2.848 -18.168 -44.646 1.00 87.50 215 GLU A N 1
ATOM 1622 C CA . GLU A 1 215 ? -2.738 -16.784 -45.140 1.00 87.50 215 GLU A CA 1
ATOM 1623 C C . GLU A 1 215 ? -3.878 -15.879 -44.643 1.00 87.50 215 GLU A C 1
ATOM 1625 O O . GLU A 1 215 ? -3.733 -14.659 -44.624 1.00 87.50 215 GLU A O 1
ATOM 1630 N N . SER A 1 216 ? -5.015 -16.445 -44.220 1.00 90.19 216 SER A N 1
ATOM 1631 C CA . SER A 1 216 ? -6.106 -15.659 -43.634 1.00 90.19 216 SER A CA 1
ATOM 1632 C C . SER A 1 216 ? -5.848 -15.282 -42.172 1.00 90.19 216 SER A C 1
ATOM 1634 O O . SER A 1 216 ? -6.357 -14.262 -41.708 1.00 90.19 216 SER A O 1
ATOM 1636 N N . GLN A 1 217 ? -5.051 -16.081 -41.454 1.00 81.88 217 GLN A N 1
ATOM 1637 C CA . GLN A 1 217 ? -4.691 -15.852 -40.050 1.00 81.88 217 GLN A CA 1
ATOM 1638 C C . GLN A 1 217 ? -3.400 -15.043 -39.927 1.00 81.88 217 GLN A C 1
ATOM 1640 O O . GLN A 1 217 ? -3.306 -14.147 -39.089 1.00 81.88 217 GLN A O 1
ATOM 1645 N N . PHE A 1 218 ? -2.406 -15.350 -40.762 1.00 78.94 218 PHE A N 1
ATOM 1646 C CA . PHE A 1 218 ? -1.107 -14.690 -40.749 1.00 78.94 218 PHE A CA 1
ATOM 1647 C C . PHE A 1 218 ? -0.595 -14.478 -42.183 1.00 78.94 218 PHE A C 1
ATOM 1649 O O . PHE A 1 218 ? 0.137 -15.320 -42.707 1.00 78.94 218 PHE A O 1
ATOM 1656 N N . PRO A 1 219 ? -0.993 -13.377 -42.842 1.00 83.12 219 PRO A N 1
ATOM 1657 C CA . PRO A 1 219 ? -0.606 -13.125 -44.222 1.00 83.12 219 PRO A CA 1
ATOM 1658 C C . PRO A 1 219 ? 0.886 -12.788 -44.353 1.00 83.12 219 PRO A C 1
ATOM 1660 O O . PRO A 1 219 ? 1.431 -12.024 -43.552 1.00 83.12 219 PRO A O 1
ATOM 1663 N N . GLY A 1 220 ? 1.533 -13.302 -45.403 1.00 77.81 220 GLY A N 1
ATOM 1664 C CA . GLY A 1 220 ? 2.909 -12.929 -45.764 1.00 77.81 220 GLY A CA 1
ATOM 1665 C C . GLY A 1 220 ? 4.013 -13.531 -44.884 1.00 77.81 220 GLY A C 1
ATOM 1666 O O . GLY A 1 220 ? 5.028 -12.872 -44.641 1.00 77.81 220 GLY A O 1
ATOM 1667 N N . TYR A 1 221 ? 3.844 -14.770 -44.406 1.00 75.88 221 TYR A N 1
ATOM 1668 C CA . TYR A 1 221 ? 4.918 -15.502 -43.722 1.00 75.88 221 TYR A CA 1
ATOM 1669 C C . TYR A 1 221 ? 6.092 -15.799 -44.672 1.00 75.88 221 TYR A C 1
ATOM 1671 O O . TYR A 1 221 ? 5.908 -16.055 -45.861 1.00 75.88 221 TYR A O 1
ATOM 1679 N N . SER A 1 222 ? 7.327 -15.748 -44.157 1.00 69.50 222 SER A N 1
ATOM 1680 C CA . SER A 1 222 ? 8.532 -15.758 -44.999 1.00 69.50 222 SER A CA 1
ATOM 1681 C C . SER A 1 222 ? 8.998 -17.138 -45.476 1.00 69.50 222 SER A C 1
ATOM 1683 O O . SER A 1 222 ? 9.902 -17.179 -46.311 1.00 69.50 222 SER A O 1
ATOM 1685 N N . TRP A 1 223 ? 8.403 -18.242 -44.993 1.00 75.38 223 TRP A N 1
ATOM 1686 C CA . TRP A 1 223 ? 8.828 -19.601 -45.362 1.00 75.38 223 TRP A CA 1
ATOM 1687 C C . TRP A 1 223 ? 7.765 -20.712 -45.181 1.00 75.38 223 TRP A C 1
ATOM 1689 O O . TRP A 1 223 ? 6.858 -20.814 -46.006 1.00 75.38 223 TRP A O 1
ATOM 1699 N N . ARG A 1 224 ? 7.883 -21.603 -44.177 1.00 75.38 224 ARG A N 1
ATOM 1700 C CA . ARG A 1 224 ? 7.030 -22.813 -44.026 1.00 75.38 224 ARG A CA 1
ATOM 1701 C C . ARG A 1 224 ? 5.669 -22.534 -43.391 1.00 75.38 224 ARG A C 1
ATOM 1703 O O . ARG A 1 224 ? 4.744 -23.323 -43.580 1.00 75.38 224 ARG A O 1
ATOM 1710 N N . GLY A 1 225 ? 5.564 -21.446 -42.636 1.00 82.44 225 GLY A N 1
ATOM 1711 C CA . GLY A 1 225 ? 4.378 -21.094 -41.868 1.00 82.44 225 GLY A CA 1
ATOM 1712 C C . GLY A 1 225 ? 4.737 -20.272 -40.635 1.00 82.44 225 GLY A C 1
ATOM 1713 O O . GLY A 1 225 ? 5.747 -19.577 -40.623 1.00 82.44 225 GLY A O 1
ATOM 1714 N N . TYR A 1 226 ? 3.923 -20.374 -39.589 1.00 82.06 226 TYR A N 1
ATOM 1715 C CA . TYR A 1 226 ? 4.177 -19.785 -38.272 1.00 82.06 226 TYR A CA 1
ATOM 1716 C C . TYR A 1 226 ? 4.140 -20.867 -37.189 1.00 82.06 226 TYR A C 1
ATOM 1718 O O . TYR A 1 226 ? 3.342 -21.806 -37.261 1.00 82.06 226 TYR A O 1
ATOM 1726 N N . ALA A 1 227 ? 4.997 -20.752 -36.171 1.00 84.75 227 ALA A N 1
ATOM 1727 C CA . ALA A 1 227 ? 4.979 -21.671 -35.035 1.00 84.75 227 ALA A CA 1
ATOM 1728 C C . ALA A 1 227 ? 3.644 -21.573 -34.278 1.00 84.75 227 ALA A C 1
ATOM 1730 O O . ALA A 1 227 ? 3.155 -20.477 -33.995 1.00 84.75 227 ALA A O 1
ATOM 1731 N N . ILE A 1 228 ? 3.052 -22.721 -33.938 1.00 84.62 228 ILE A N 1
ATOM 1732 C CA . ILE A 1 228 ? 1.811 -22.780 -33.154 1.00 84.62 228 ILE A CA 1
ATOM 1733 C C . ILE A 1 228 ? 2.154 -23.102 -31.704 1.00 84.62 228 ILE A C 1
ATOM 1735 O O . ILE A 1 228 ? 2.698 -24.167 -31.415 1.00 84.62 228 ILE A O 1
ATOM 1739 N N . PHE A 1 229 ? 1.765 -22.221 -30.786 1.00 84.75 229 PHE A N 1
ATOM 1740 C CA . PHE A 1 229 ? 1.844 -22.497 -29.355 1.00 84.75 229 PHE A CA 1
ATOM 1741 C C . PHE A 1 229 ? 0.580 -23.228 -28.885 1.00 84.75 229 PHE A C 1
ATOM 1743 O O . PHE A 1 229 ? -0.539 -22.796 -29.157 1.00 84.75 229 PHE A O 1
ATOM 1750 N N . SER A 1 230 ? 0.756 -24.367 -28.216 1.00 83.81 230 SER A N 1
ATOM 1751 C CA . SER A 1 230 ? -0.325 -25.219 -27.693 1.00 83.81 230 SER A CA 1
ATOM 1752 C C . SER A 1 230 ? 0.157 -26.003 -26.471 1.00 83.81 230 SER A C 1
ATOM 1754 O O . SER A 1 230 ? 1.341 -25.966 -26.150 1.00 83.81 230 SER A O 1
ATOM 1756 N N . GLU A 1 231 ? -0.712 -26.784 -25.827 1.00 86.12 231 GLU A N 1
ATOM 1757 C CA . GLU A 1 231 ? -0.290 -27.674 -24.728 1.00 86.12 231 GLU A CA 1
ATOM 1758 C C . GLU A 1 231 ? 0.782 -28.698 -25.145 1.00 86.12 231 GLU A C 1
ATOM 1760 O O . GLU A 1 231 ? 1.538 -29.174 -24.305 1.00 86.12 231 GLU A O 1
ATOM 1765 N N . LEU A 1 232 ? 0.891 -29.008 -26.443 1.00 81.31 232 LEU A N 1
ATOM 1766 C CA . LEU A 1 232 ? 1.921 -29.900 -26.988 1.00 81.31 232 LEU A CA 1
ATOM 1767 C C . LEU A 1 232 ? 3.214 -29.165 -27.389 1.00 81.31 232 LEU A C 1
ATOM 1769 O O . LEU A 1 232 ? 4.205 -29.815 -27.706 1.00 81.31 232 LEU A O 1
ATOM 1773 N N . GLN A 1 233 ? 3.202 -27.829 -27.429 1.00 85.50 233 GLN A N 1
ATOM 1774 C CA . GLN A 1 233 ? 4.338 -26.982 -27.799 1.00 85.50 233 GLN A CA 1
ATOM 1775 C C . GLN A 1 233 ? 4.205 -25.619 -27.113 1.00 85.50 233 GLN A C 1
ATOM 1777 O O . GLN A 1 233 ? 3.668 -24.669 -27.683 1.00 85.50 233 GLN A O 1
ATOM 1782 N N . LEU A 1 234 ? 4.658 -25.544 -25.864 1.00 86.06 234 LEU A N 1
ATOM 1783 C CA . LEU A 1 234 ? 4.604 -24.323 -25.052 1.00 86.06 234 LE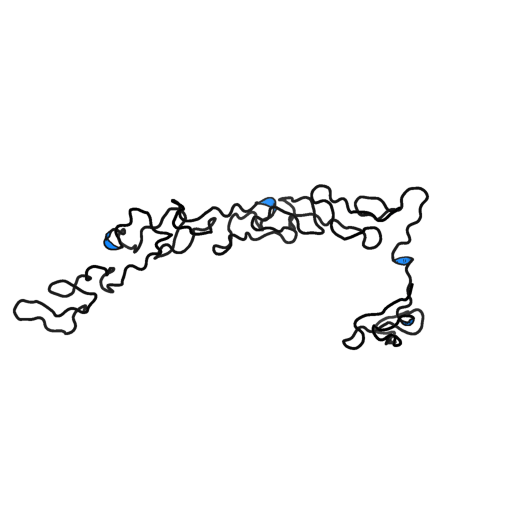U A CA 1
ATOM 1784 C C . LEU A 1 234 ? 5.789 -23.388 -25.316 1.00 86.06 234 LEU A C 1
ATOM 1786 O O . LEU A 1 234 ? 5.705 -22.193 -25.046 1.00 86.06 234 LEU A O 1
ATOM 1790 N N . GLU A 1 235 ? 6.877 -23.928 -25.859 1.00 85.69 235 GLU A N 1
ATOM 1791 C CA . GLU A 1 235 ? 8.105 -23.199 -26.147 1.00 85.69 235 GLU A CA 1
ATOM 1792 C C . GLU A 1 235 ? 8.764 -23.688 -27.441 1.00 85.69 235 GLU A C 1
ATOM 1794 O O . GLU A 1 235 ? 8.564 -24.824 -27.880 1.00 85.69 235 GLU A O 1
ATOM 1799 N N . THR A 1 236 ? 9.571 -22.810 -28.030 1.00 84.75 236 THR A N 1
ATOM 1800 C CA . THR A 1 236 ? 10.454 -23.087 -29.166 1.00 84.75 236 THR A CA 1
ATOM 1801 C C . THR A 1 236 ? 11.867 -22.676 -28.776 1.00 84.75 236 THR A C 1
ATOM 1803 O O . THR A 1 236 ? 12.108 -21.511 -28.452 1.00 84.75 236 THR A O 1
ATOM 1806 N N . ILE A 1 237 ? 12.791 -23.630 -28.791 1.00 83.62 237 ILE A N 1
ATOM 1807 C CA . ILE A 1 237 ? 14.180 -23.465 -28.370 1.00 83.62 237 ILE A CA 1
ATOM 1808 C C . ILE A 1 237 ? 15.055 -23.253 -29.604 1.00 83.62 237 ILE A C 1
ATOM 1810 O O . ILE A 1 237 ? 14.960 -24.003 -30.577 1.00 83.62 237 ILE A O 1
ATOM 1814 N N . TYR A 1 238 ? 15.921 -22.244 -29.535 1.00 77.00 238 TYR A N 1
ATOM 1815 C CA . TYR A 1 238 ? 16.964 -21.969 -30.518 1.00 77.00 238 TYR A CA 1
ATOM 1816 C C . TYR A 1 238 ? 18.325 -22.288 -29.918 1.00 77.00 238 TYR A C 1
ATOM 1818 O O . TYR A 1 238 ? 18.692 -21.704 -28.898 1.00 77.00 238 TYR A O 1
ATOM 1826 N N . ASP A 1 239 ? 19.074 -23.168 -30.576 1.00 64.94 239 ASP A N 1
ATOM 1827 C CA . ASP A 1 239 ? 20.507 -23.303 -30.329 1.00 64.94 239 ASP A CA 1
ATOM 1828 C C . ASP A 1 239 ? 21.204 -22.129 -31.039 1.00 64.94 239 ASP A C 1
ATOM 1830 O O . ASP A 1 239 ? 21.300 -22.111 -32.268 1.00 64.94 239 ASP A O 1
ATOM 1834 N N . LEU A 1 240 ? 21.608 -21.114 -30.267 1.00 56.41 240 LEU A N 1
ATOM 1835 C CA . LEU A 1 240 ? 22.448 -19.996 -30.724 1.00 56.41 240 LEU A CA 1
ATOM 1836 C C . LEU A 1 240 ? 23.935 -20.361 -30.681 1.00 56.41 240 LEU A C 1
ATOM 1838 O O . LEU A 1 240 ? 24.364 -20.961 -29.668 1.00 56.41 240 LEU A O 1
#

Secondary structure (DSSP, 8-state):
--BSSS---TTS---B-TTEESTTS-EEPTTEESTTT-EE----TTTB-TT---GGGSPTT-S--BPTTEESTTS-EEPTTEE---TT-TTSSEE----GGGBGGG---B-TTT--B-B-TTEESTTS-EEPTTEE---SS-TTSSEE----TTTEEEEEE-TTT--EEEPTTEETTTT-EEPTT-----GGG----GGGSB-TTSPBPPEE--TTTSTT-SSS-EEPPBTTBS--B---

Radius of gyration: 34.7 Å; chains: 1; bounding box: 80×46×95 Å

Sequence (240 aa):
SGSNGDSCNEQGNCYCKHNFAGQQCQQCQEGYYIFPRCEECNCNPAGVIESFGGCGNAPEGSLCVCKPRVRGRICDVCEPLYWNLQPYNPDGCEECACNPAGTVGGLAVCSSEDGQCVCKPRVTQRRCDACKDGSFNLMEDNLFGCLDCGCNLGGSLHPVCDKMNGNCQCRPRVMGQRCDKPIDLHYFPSFHHLKYEAEDGRTAHTEAVRFGYDESQFPGYSWRGYAIFSELQLETIYDL

Organism: Hyalella azteca (NCBI:txid294128)

pLDDT: mean 89.1, std 8.89, range [56.41, 98.44]

InterPro domains:
  IPR002049 Laminin-type EGF domain [PF00053] (2-37)
  IPR002049 Laminin-type EGF domain [PF00053] (41-93)
  IPR002049 Laminin-type EGF domain [PF00053] (96-146)
  IPR002049 Laminin-type EGF domain [PF00053] (149-181)
  IPR002049 Laminin-type EGF domain [PS01248] (14-43)
  IPR002049 Laminin-type EGF domain [PS01248] (64-98)
  IPR002049 Laminin-type EGF domain [PS50027] (1-45)
  IPR002049 Laminin-type EGF domain [PS50027] (96-148)
  IPR002049 Laminin-type EGF domain [SM00180] (4-38)
  IPR002049 Laminin-type EGF domain [SM00180] (41-93)
  IPR002049 Laminin-type EGF domain [SM00180] (96-146)
  IPR002049 Laminin-type EGF domain [SM00180] (149-193)
  IPR002049 Laminin-type EGF domain [cd00055] (41-94)
  IPR002049 Laminin-type EGF domain [cd00055] (96-138)
  IPR002049 Laminin-type EGF domain [cd00055] (149-190)
  IPR050440 Laminin/Netrin Extracellular Matrix [PTHR10574] (87-189)